Protein AF-A0A0F9EE54-F1 (afdb_monomer_lite)

Foldseek 3Di:
DVVVVCVVPVCPQLVVQLVVQLVLCVPPNVVQNDPVLSNLRSVLVVPPPPDLVNLLSDVVPDCNCVSVVHDHDPADNLLSVLCVVCVVLVCVLCLCPDPPHPNHDPDPVVNVVVSLVSCVVPVVNQLSVQLSVCRRLVHDPVCSNLRSVLVVQVSPPDPQLDDAGCSLVSCVVVVVNVVRCCVRVVDPDDRRDPQQHFDPVLSCCVRPPLQPCADPVRHHPPVVNLVVCLVVVVNLVRCVSNVVDPRNPDNDPPPVPPCPVVVVVVVD

Secondary structure (DSSP, 8-state):
-HHHHHHHSTTHHHHHHHHHHHHHHHHT-GGG-SHHHHHHHHHHHTSPTT-HHHHHHHHHSTTHHHHHT-PPP-S-HHHHHHHHHTHHHHHHHHHTT-TTSTT---SHHHHHHHHHHHHHH-HHHHHHHHHHHHHHTT--HHHHHHHHHHHHHHHTPPTT--S--HHHHHHHH-HHHHHHHHHHS---PPPP-GGGPPPHHHHHHIIIIITT-B-TTSSB-HHHHHHHHHH-HHHHHHHHHTTSSPPP----S-STTSSHHHHHHTT-

Organism: NCBI:txid412755

Sequence (268 aa):
LQATLYAANPGLEKDLLRRDGWKRFTEDLSRFATKDWVEKYATYYIKPAAGMEQELYLLENPGLSDAIGVGESTKHIESLRISVRYESQDNLYDSYGDTTSPSYISDSARRSETRSRLLLSNPTYAAATYRRDAYDNDFPDHLITPFAGFRMVELNRPEGWKKYWADDRYLLANPELFSTAKRLLFWDRKAPDPAKIPNEPFERTWNEVYDNLRLPDGRADRDARYDYRGDNIWFDQEGSRIGEWKPHVRRTPTGKARFRGLISELAR

Structure (mmCIF, N/CA/C/O backbone):
data_AF-A0A0F9EE54-F1
#
_entry.id   AF-A0A0F9EE54-F1
#
loop_
_atom_site.group_PDB
_atom_site.id
_atom_site.type_symbol
_atom_site.label_atom_id
_atom_site.label_alt_id
_atom_site.label_comp_id
_atom_site.label_asym_id
_atom_site.label_entity_id
_atom_site.label_seq_id
_atom_site.pdbx_PDB_ins_code
_atom_site.Cartn_x
_atom_site.Cartn_y
_atom_site.Cartn_z
_atom_site.occupancy
_atom_site.B_iso_or_equiv
_atom_site.auth_seq_id
_atom_site.auth_comp_id
_atom_site.auth_asym_id
_atom_site.auth_atom_id
_atom_site.pdbx_PDB_model_num
ATOM 1 N N . LEU A 1 1 ? -26.484 25.666 24.242 1.00 65.81 1 LEU A N 1
ATOM 2 C CA . LEU A 1 1 ? -26.724 25.345 25.669 1.00 65.81 1 LEU A CA 1
ATOM 3 C C . LEU A 1 1 ? -25.946 24.108 26.111 1.00 65.81 1 LEU A C 1
ATOM 5 O O . LEU A 1 1 ? -25.061 24.270 26.936 1.00 65.81 1 LEU A O 1
ATOM 9 N N . GLN A 1 2 ? -26.172 22.920 25.534 1.00 69.25 2 GLN A N 1
ATOM 10 C CA . GLN A 1 2 ? -25.423 21.703 25.902 1.00 69.25 2 GLN A CA 1
ATOM 11 C C . GLN A 1 2 ? -23.908 21.805 25.619 1.00 69.25 2 GLN A C 1
ATOM 13 O O . GLN A 1 2 ? -23.108 21.600 26.524 1.00 69.25 2 GLN A O 1
ATOM 18 N N . ALA A 1 3 ? -23.508 22.260 24.425 1.00 71.12 3 ALA A N 1
ATOM 19 C CA . ALA A 1 3 ? -22.094 22.509 24.105 1.00 71.12 3 ALA A CA 1
ATOM 20 C C . ALA A 1 3 ? -21.438 23.556 25.032 1.00 71.12 3 ALA A C 1
ATOM 22 O O . ALA A 1 3 ? -20.288 23.417 25.432 1.00 71.12 3 ALA A O 1
ATOM 23 N N . THR A 1 4 ? -22.192 24.587 25.425 1.00 70.75 4 THR A N 1
ATOM 24 C CA . THR A 1 4 ? -21.741 25.652 26.337 1.00 70.75 4 THR A CA 1
ATOM 25 C C . THR A 1 4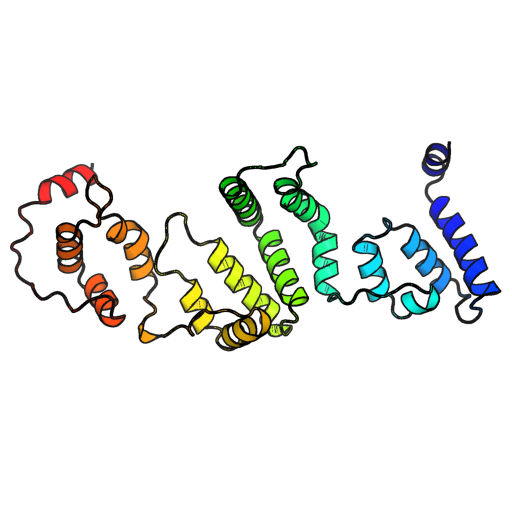 ? -21.517 25.130 27.763 1.00 70.75 4 THR A C 1
ATOM 27 O O . THR A 1 4 ? -20.579 25.552 28.430 1.00 70.75 4 THR A O 1
ATOM 30 N N . LEU A 1 5 ? -22.349 24.187 28.219 1.00 70.00 5 LEU A N 1
ATOM 31 C CA . LEU A 1 5 ? -22.217 23.524 29.521 1.00 70.00 5 LEU A CA 1
ATOM 32 C C . LEU A 1 5 ? -21.011 22.578 29.579 1.00 70.00 5 LEU A C 1
ATOM 34 O O . LEU A 1 5 ? -20.318 22.556 30.596 1.00 70.00 5 LEU A O 1
ATOM 38 N N . TYR A 1 6 ? -20.737 21.838 28.499 1.00 74.94 6 TYR A N 1
ATOM 39 C CA . TYR A 1 6 ? -19.543 20.992 28.403 1.00 74.94 6 TYR A CA 1
ATOM 40 C C . TYR A 1 6 ? -18.255 21.814 28.312 1.00 74.94 6 TYR A C 1
ATOM 42 O O . TYR A 1 6 ? -17.284 21.489 28.989 1.00 74.94 6 TYR A O 1
ATOM 50 N N . ALA A 1 7 ? -18.263 22.930 27.574 1.00 71.12 7 ALA A N 1
ATOM 51 C CA . ALA A 1 7 ? -17.122 23.845 27.520 1.00 71.12 7 ALA A CA 1
ATOM 52 C C . ALA A 1 7 ? -16.766 24.440 28.898 1.00 71.12 7 ALA A C 1
ATOM 54 O O . ALA A 1 7 ? -15.596 24.684 29.179 1.00 71.12 7 ALA A O 1
ATOM 55 N N . ALA A 1 8 ? -17.760 24.647 29.770 1.00 77.25 8 ALA A N 1
ATOM 56 C CA . ALA A 1 8 ? -17.559 25.163 31.124 1.00 77.25 8 ALA A CA 1
ATOM 57 C C . ALA A 1 8 ? -17.108 24.097 32.144 1.00 77.25 8 ALA A C 1
ATOM 59 O O . ALA A 1 8 ? -16.626 24.463 33.212 1.00 77.25 8 ALA A O 1
ATOM 60 N N . ASN A 1 9 ? -17.258 22.800 31.841 1.00 84.00 9 ASN A N 1
ATOM 61 C CA . ASN A 1 9 ? -16.926 21.699 32.752 1.00 84.00 9 ASN A CA 1
ATOM 62 C C . ASN A 1 9 ? -16.217 20.554 32.006 1.00 84.00 9 ASN A 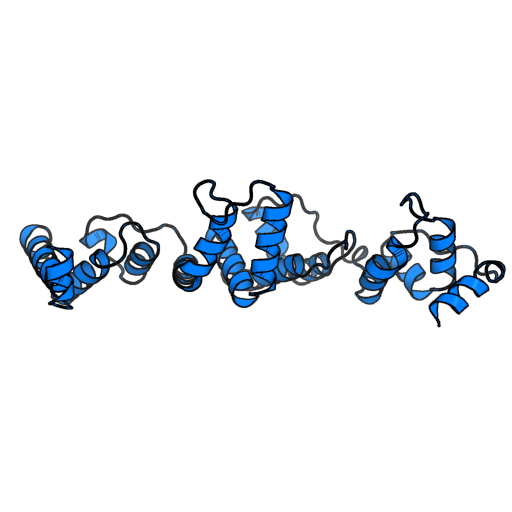C 1
ATOM 64 O O . ASN A 1 9 ? -16.864 19.562 31.643 1.00 84.00 9 ASN A O 1
ATOM 68 N N . PRO A 1 10 ? -14.892 20.660 31.797 1.00 75.75 10 PRO A N 1
ATOM 69 C CA . PRO A 1 10 ? -14.098 19.612 31.165 1.00 75.75 10 PRO A CA 1
ATOM 70 C C . PRO A 1 10 ? -14.163 18.329 32.009 1.00 75.75 10 PRO A C 1
ATOM 72 O O . PRO A 1 10 ? -13.538 18.235 33.061 1.00 75.75 10 PRO A O 1
ATOM 75 N N . GLY A 1 11 ? -14.968 17.355 31.580 1.00 86.56 11 GLY A N 1
ATOM 76 C CA . GLY A 1 11 ? -15.186 16.090 32.295 1.00 86.56 11 GLY A CA 1
ATOM 77 C C . GLY A 1 11 ? -16.649 15.753 32.576 1.00 86.56 11 GLY A C 1
ATOM 78 O O . GLY A 1 11 ? -16.953 14.575 32.751 1.00 86.56 11 GLY A O 1
ATOM 79 N N . LEU A 1 12 ? -17.563 16.732 32.520 1.00 90.12 12 LEU A N 1
ATOM 80 C CA . LEU A 1 12 ? -18.989 16.500 32.787 1.00 90.12 12 LEU A CA 1
ATOM 81 C C . LEU A 1 12 ? -19.582 15.426 31.867 1.00 90.12 12 LEU A C 1
ATOM 83 O O . LEU A 1 12 ? -20.338 14.574 32.318 1.00 90.12 12 LEU A O 1
ATOM 87 N N . GLU A 1 13 ? -19.220 15.436 30.585 1.00 91.62 13 GLU A N 1
ATOM 88 C CA . GLU A 1 13 ? -19.636 14.403 29.633 1.00 91.62 13 GLU A CA 1
ATOM 89 C C . GLU A 1 13 ? -19.184 13.005 30.075 1.00 91.62 13 GLU A C 1
ATOM 91 O O . GLU A 1 13 ? -20.000 12.088 30.169 1.00 91.62 13 GLU A O 1
ATOM 96 N N . LYS A 1 14 ? -17.905 12.853 30.441 1.00 93.19 14 LYS A N 1
ATOM 97 C CA . LYS A 1 14 ? -17.368 11.575 30.918 1.00 93.19 14 LYS A CA 1
ATOM 98 C C . LYS A 1 14 ? -18.032 11.129 32.221 1.00 93.19 14 LYS A C 1
ATOM 100 O O . LYS A 1 14 ? -18.301 9.944 32.385 1.00 93.19 14 LYS A O 1
ATOM 105 N N . ASP A 1 15 ? -18.329 12.051 33.132 1.00 94.81 15 ASP A N 1
ATOM 106 C CA . ASP A 1 15 ? -19.018 11.748 34.391 1.00 94.81 15 ASP A CA 1
ATOM 107 C C . ASP A 1 15 ? -20.468 11.303 34.180 1.00 94.81 15 ASP A C 1
ATOM 109 O O . ASP A 1 15 ? -20.920 10.356 34.827 1.00 94.81 15 ASP A O 1
ATOM 113 N N . LEU A 1 16 ? -21.183 11.921 33.236 1.00 94.88 16 LEU A N 1
ATOM 114 C CA . LEU A 1 16 ? -22.512 11.461 32.828 1.00 94.88 16 LEU A CA 1
ATOM 115 C C . LEU A 1 16 ? -22.440 10.042 32.251 1.00 94.88 16 LEU A C 1
ATOM 117 O O . LEU A 1 16 ? -23.221 9.184 32.656 1.00 94.88 16 LEU A O 1
ATOM 121 N N . LEU A 1 17 ? -21.446 9.759 31.404 1.00 95.12 17 LEU A N 1
ATOM 122 C CA . LEU A 1 17 ? -21.222 8.416 30.868 1.00 95.12 17 LEU A CA 1
ATOM 123 C C . LEU A 1 17 ? -20.845 7.398 31.955 1.00 95.12 17 LEU A C 1
ATOM 125 O O . LEU A 1 17 ? -21.285 6.253 31.890 1.00 95.12 17 LEU A O 1
ATOM 129 N N . ARG A 1 18 ? -20.077 7.788 32.982 1.00 95.81 18 ARG A N 1
ATOM 130 C CA . ARG A 1 18 ? -19.792 6.925 34.143 1.00 95.81 18 ARG A CA 1
ATOM 131 C C . ARG A 1 18 ? -21.058 6.600 34.922 1.00 95.81 18 ARG A C 1
ATOM 133 O O . ARG A 1 18 ? -21.254 5.451 35.305 1.00 95.81 18 ARG A O 1
ATOM 140 N N . ARG A 1 19 ? -21.916 7.594 35.168 1.00 95.38 19 ARG A N 1
ATOM 141 C CA . ARG A 1 19 ? -23.212 7.387 35.831 1.00 95.38 19 ARG A CA 1
ATOM 142 C C . ARG A 1 19 ? -24.075 6.409 35.034 1.00 95.38 19 ARG A C 1
ATOM 144 O O . ARG A 1 19 ? -24.635 5.481 35.613 1.00 95.38 19 ARG A O 1
ATOM 151 N N . ASP A 1 20 ? -24.153 6.598 33.722 1.00 93.88 20 ASP A N 1
ATOM 152 C CA . ASP A 1 20 ? -24.949 5.742 32.843 1.00 93.88 20 ASP A CA 1
ATOM 153 C C . ASP A 1 20 ? -24.355 4.321 32.760 1.00 93.88 20 ASP A C 1
ATOM 155 O O . ASP A 1 20 ? -25.095 3.337 32.810 1.00 93.88 20 ASP A O 1
ATOM 159 N N . GLY A 1 21 ? -23.023 4.199 32.744 1.00 92.31 21 GLY A N 1
ATOM 160 C CA . GLY A 1 21 ? -22.310 2.924 32.822 1.00 92.31 21 GLY A CA 1
ATOM 161 C C . GLY A 1 21 ? -22.558 2.182 34.138 1.00 92.31 21 GLY A C 1
ATOM 162 O O . GLY A 1 21 ? -22.845 0.987 34.114 1.00 92.31 21 GLY A O 1
ATOM 163 N N . TRP A 1 22 ? -22.523 2.881 35.281 1.00 94.31 22 TRP A N 1
ATOM 164 C CA . TRP A 1 22 ? -22.893 2.304 36.579 1.00 94.31 22 TRP A CA 1
ATOM 165 C C . TRP A 1 22 ? -24.307 1.752 36.544 1.00 94.31 22 TRP A C 1
ATOM 167 O O . TRP A 1 22 ? -24.492 0.586 36.870 1.00 94.31 22 TRP A O 1
ATOM 177 N N . LYS A 1 23 ? -25.272 2.561 36.091 1.00 92.62 23 LYS A N 1
ATOM 178 C CA . LYS A 1 23 ? -26.673 2.153 35.983 1.00 92.62 23 LYS A CA 1
ATOM 179 C C . LYS A 1 23 ? -26.816 0.868 35.161 1.00 92.62 23 LYS A C 1
ATOM 181 O O . LYS A 1 23 ? -27.364 -0.112 35.661 1.00 92.62 23 LYS A O 1
ATOM 186 N N . ARG A 1 24 ? -26.246 0.845 33.949 1.00 89.38 24 ARG A N 1
ATOM 187 C CA . ARG A 1 24 ? -26.275 -0.316 33.045 1.00 89.38 24 ARG A CA 1
ATOM 188 C C . ARG A 1 24 ? -25.683 -1.563 33.697 1.00 89.38 24 ARG A C 1
ATOM 190 O O . ARG A 1 24 ? -26.302 -2.622 33.680 1.00 89.38 24 ARG A O 1
ATOM 197 N N . PHE A 1 25 ? -24.490 -1.459 34.281 1.00 91.25 25 PHE A N 1
ATOM 198 C CA . PHE A 1 25 ? -23.8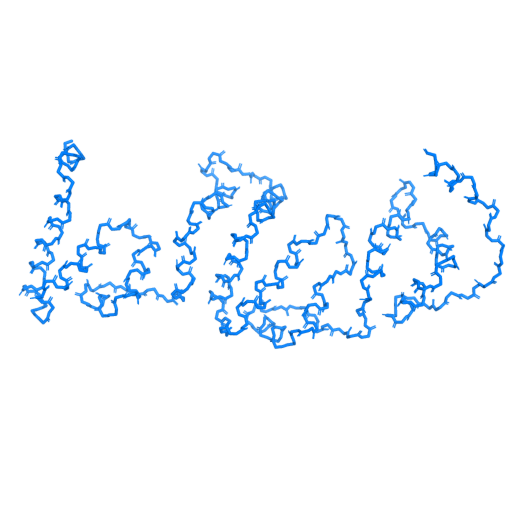37 -2.630 34.857 1.00 91.25 25 PHE A CA 1
ATOM 199 C C . PHE A 1 25 ? -24.466 -3.084 36.172 1.00 91.25 25 PHE A C 1
ATOM 201 O O . PHE A 1 25 ? -24.416 -4.271 36.456 1.00 91.25 25 PHE A O 1
ATOM 208 N N . THR A 1 26 ? -25.086 -2.214 36.970 1.00 88.06 26 THR A N 1
ATOM 209 C CA . THR A 1 26 ? -25.779 -2.651 38.193 1.00 88.06 26 THR A CA 1
ATOM 210 C C . THR A 1 26 ? -27.154 -3.249 37.926 1.00 88.06 26 THR A C 1
ATOM 212 O O . THR A 1 26 ? -27.536 -4.183 38.626 1.00 88.06 26 THR A O 1
ATOM 215 N N . GLU A 1 27 ? -27.891 -2.723 36.945 1.00 86.62 27 GLU A N 1
ATOM 216 C CA . GLU A 1 27 ? -29.269 -3.146 36.659 1.00 86.62 27 GLU A CA 1
ATOM 217 C C . GLU A 1 27 ? -29.306 -4.378 35.743 1.00 86.62 27 GLU A C 1
ATOM 219 O O . GLU A 1 27 ? -30.002 -5.344 36.054 1.00 86.62 27 GLU A O 1
ATOM 224 N N . ASP A 1 28 ? -28.505 -4.392 34.673 1.00 76.81 28 ASP A N 1
ATOM 225 C CA . ASP A 1 28 ? -28.622 -5.406 33.615 1.00 76.81 28 ASP A CA 1
ATOM 226 C C . ASP A 1 28 ? -27.513 -6.470 33.666 1.00 76.81 28 ASP A C 1
ATOM 228 O O . ASP A 1 28 ? -27.689 -7.588 33.180 1.00 76.81 28 ASP A O 1
ATOM 232 N N . LEU A 1 29 ? -26.340 -6.136 34.220 1.00 80.06 29 LEU A N 1
ATOM 233 C CA . LEU A 1 29 ? -25.115 -6.930 34.055 1.00 80.06 29 LEU A CA 1
ATOM 234 C C . LEU A 1 29 ? -24.209 -6.906 35.295 1.00 80.06 29 LEU A C 1
ATOM 236 O O . LEU A 1 29 ? -23.015 -6.617 35.197 1.00 80.06 29 LEU A O 1
ATOM 240 N N . SER A 1 30 ? -24.765 -7.243 36.462 1.00 79.38 30 SER A N 1
ATOM 241 C CA . SER A 1 30 ? -24.131 -7.060 37.785 1.00 79.38 30 SER A CA 1
ATOM 242 C C . SER A 1 30 ? -22.693 -7.585 37.915 1.00 79.38 30 SER A C 1
ATOM 244 O O . SER A 1 30 ? -21.893 -7.007 38.649 1.00 79.38 30 SER A O 1
ATOM 246 N N . ARG A 1 31 ? -22.310 -8.619 37.151 1.00 83.69 31 ARG A N 1
ATOM 247 C CA . ARG A 1 31 ? -20.926 -9.134 37.082 1.00 83.69 31 ARG A CA 1
ATOM 248 C C . ARG A 1 31 ? -19.891 -8.119 36.567 1.00 83.69 31 ARG A C 1
ATOM 250 O O . ARG A 1 31 ? -18.704 -8.281 36.829 1.00 83.69 31 ARG A O 1
ATOM 257 N N . PHE A 1 32 ? -20.328 -7.092 35.842 1.00 84.62 32 PHE A N 1
ATOM 258 C CA . PHE A 1 32 ? -19.495 -6.024 35.287 1.00 84.62 32 PHE A CA 1
ATOM 259 C C . PHE A 1 32 ? -19.616 -4.710 36.076 1.00 84.62 32 PHE A C 1
ATOM 261 O O . PHE A 1 32 ? -19.058 -3.702 35.661 1.00 84.62 32 PHE A O 1
ATOM 268 N N . ALA A 1 33 ? -20.303 -4.683 37.225 1.00 86.88 33 ALA A N 1
ATOM 269 C CA . ALA A 1 33 ? -20.478 -3.480 38.046 1.00 86.88 33 ALA A CA 1
ATOM 270 C C . ALA A 1 33 ? -19.210 -3.124 38.851 1.00 86.88 33 ALA A C 1
ATOM 272 O O . ALA A 1 33 ? -19.222 -3.050 40.080 1.00 86.88 33 ALA A O 1
ATOM 273 N N . THR A 1 34 ? -18.087 -2.922 38.163 1.00 92.88 34 THR A N 1
ATOM 274 C CA . THR A 1 34 ? -16.822 -2.487 38.758 1.00 92.88 34 THR A CA 1
ATOM 275 C C . THR A 1 34 ? -16.420 -1.121 38.218 1.00 92.88 34 THR A C 1
ATOM 277 O O . THR A 1 34 ? -16.782 -0.729 37.108 1.00 92.88 34 THR A O 1
ATOM 280 N N . LYS A 1 35 ? -15.608 -0.395 38.995 1.00 93.19 35 LYS A N 1
ATOM 281 C CA . LYS A 1 35 ? -15.056 0.900 38.575 1.00 93.19 35 LYS A CA 1
ATOM 282 C C . LYS A 1 35 ? -14.308 0.809 37.236 1.00 93.19 35 LYS A C 1
ATOM 284 O O . LYS A 1 35 ? -14.382 1.742 36.446 1.00 93.19 35 LYS A O 1
ATOM 289 N N . ASP A 1 36 ? -13.612 -0.301 36.991 1.00 95.56 36 ASP A N 1
ATOM 290 C CA . ASP A 1 36 ? -12.858 -0.535 35.754 1.00 95.56 36 ASP A CA 1
ATOM 291 C C . ASP A 1 36 ? -13.779 -0.627 34.528 1.00 95.56 36 ASP A C 1
ATOM 293 O O . ASP A 1 36 ? -13.594 0.098 33.553 1.00 95.56 36 ASP A O 1
ATOM 297 N N . TRP A 1 37 ? -14.830 -1.446 34.604 1.00 95.00 37 TRP A N 1
ATOM 298 C CA . TRP A 1 37 ? -15.801 -1.593 33.517 1.00 95.00 37 TRP A CA 1
ATOM 299 C C . TRP A 1 37 ? -16.543 -0.296 33.216 1.00 95.00 37 TRP A C 1
ATOM 301 O O . TRP A 1 37 ? -16.726 0.053 32.051 1.00 95.00 37 TRP A O 1
ATOM 311 N N . VAL A 1 38 ? -16.915 0.457 34.252 1.00 95.44 38 VAL A N 1
ATOM 312 C CA . VAL A 1 38 ? -17.542 1.774 34.091 1.00 95.44 38 VAL A CA 1
ATOM 313 C C . VAL A 1 38 ? -16.600 2.765 33.404 1.00 95.44 38 VAL A C 1
ATOM 315 O O . VAL A 1 38 ? -17.036 3.520 32.535 1.00 95.44 38 VAL A O 1
ATOM 318 N N . GLU A 1 39 ? -15.309 2.759 33.743 1.00 96.62 39 GLU A N 1
ATOM 319 C CA . GLU A 1 39 ? -14.328 3.631 33.090 1.00 96.62 39 GLU A CA 1
ATOM 320 C C . GLU A 1 39 ? -14.102 3.238 31.624 1.00 96.62 39 GLU A C 1
ATOM 322 O O . GLU A 1 39 ? -13.997 4.122 30.768 1.00 96.62 39 GLU A O 1
ATOM 327 N N . LYS A 1 40 ? -14.094 1.934 31.318 1.00 96.44 40 LYS A N 1
ATOM 328 C CA . LYS A 1 40 ? -14.048 1.418 29.943 1.00 96.44 40 LYS A CA 1
ATOM 329 C C . LYS A 1 40 ? -15.275 1.834 29.138 1.00 96.44 40 LYS A C 1
ATOM 331 O O . LYS A 1 40 ? -15.128 2.387 28.053 1.00 96.44 40 LYS A O 1
ATOM 336 N N . TYR A 1 41 ? -16.473 1.661 29.696 1.00 96.00 41 TYR A N 1
ATOM 337 C CA . TYR A 1 41 ? -17.730 2.115 29.093 1.00 96.00 41 TYR A CA 1
ATOM 338 C C . TYR A 1 41 ? -17.684 3.614 28.776 1.00 96.00 41 TYR A C 1
ATOM 340 O O . TYR A 1 41 ? -17.918 4.023 27.639 1.00 96.00 41 TYR A O 1
ATOM 348 N N . ALA A 1 42 ? -17.323 4.440 29.761 1.00 96.25 42 ALA A N 1
ATOM 349 C CA . ALA A 1 42 ? -17.278 5.886 29.578 1.00 96.25 42 ALA A CA 1
ATOM 350 C C . ALA A 1 42 ? -16.219 6.312 28.550 1.00 96.25 42 ALA A C 1
ATOM 352 O O . ALA A 1 42 ? -16.444 7.238 27.776 1.00 96.25 42 ALA A O 1
ATOM 353 N N . THR A 1 43 ? -15.073 5.628 28.512 1.00 95.88 43 THR A N 1
ATOM 354 C CA . THR A 1 43 ? -14.005 5.901 27.539 1.00 95.88 43 THR A CA 1
ATOM 355 C C . THR A 1 43 ? -14.358 5.421 26.128 1.00 95.88 43 THR A C 1
ATOM 357 O O . THR A 1 43 ? -13.930 6.036 25.159 1.00 95.88 43 THR A O 1
ATOM 360 N N . TYR A 1 44 ? -15.164 4.372 25.981 1.00 95.50 44 TYR A N 1
ATOM 361 C CA . TYR A 1 44 ? -15.671 3.942 24.679 1.00 95.50 44 TYR A CA 1
ATOM 362 C C . TYR A 1 44 ? -16.666 4.958 24.093 1.00 95.50 44 TYR A C 1
ATOM 364 O O . TYR A 1 44 ? -16.528 5.377 22.945 1.00 95.50 44 TYR A O 1
ATOM 372 N N . TYR A 1 45 ? -17.645 5.403 24.887 1.00 94.94 45 TYR A N 1
ATOM 373 C CA . TYR A 1 45 ? -18.710 6.291 24.403 1.00 94.94 45 TYR A CA 1
ATOM 374 C C . TYR A 1 45 ? -18.297 7.758 24.235 1.00 94.94 45 TYR A C 1
ATOM 376 O O . TYR A 1 45 ? -18.999 8.491 23.548 1.00 94.94 45 TYR A O 1
ATOM 384 N N . ILE A 1 46 ? -17.171 8.188 24.816 1.00 94.12 46 ILE A N 1
ATOM 385 C CA . ILE A 1 46 ? -16.628 9.537 24.573 1.00 94.12 46 ILE A CA 1
ATOM 386 C C . ILE A 1 46 ? -15.896 9.649 23.226 1.00 94.12 46 ILE A C 1
ATOM 388 O O . ILE A 1 46 ? -15.628 10.750 22.753 1.00 94.12 46 ILE A O 1
ATOM 392 N N . LYS A 1 47 ? -15.530 8.517 22.613 1.00 91.88 47 LYS A N 1
ATOM 393 C CA . LYS A 1 47 ? -14.892 8.489 21.292 1.00 91.88 47 LYS A CA 1
ATOM 394 C C . LYS A 1 47 ? -15.914 8.815 20.197 1.00 91.88 47 LYS A C 1
ATOM 396 O O . LYS A 1 47 ? -17.101 8.546 20.395 1.00 91.88 47 LYS A O 1
ATOM 401 N N . PRO A 1 48 ? -15.480 9.345 19.036 1.00 87.94 48 PRO A N 1
ATOM 402 C CA . PRO A 1 48 ? -16.375 9.609 17.914 1.00 87.94 48 PRO A CA 1
ATOM 403 C C . PRO A 1 48 ? -17.223 8.381 17.560 1.00 87.94 48 PRO A C 1
ATOM 405 O O . PRO A 1 48 ? -16.696 7.280 17.386 1.00 87.94 48 PRO A O 1
ATOM 408 N N . ALA A 1 49 ? -18.541 8.576 17.478 1.00 76.62 49 ALA A N 1
ATOM 409 C CA . ALA A 1 49 ? -19.485 7.501 17.196 1.00 76.62 49 ALA A CA 1
ATOM 410 C C . ALA A 1 49 ? -19.223 6.889 15.811 1.00 76.62 49 ALA A C 1
ATOM 412 O O . ALA A 1 49 ? -19.081 7.624 14.835 1.00 76.62 49 ALA A O 1
ATOM 413 N N . ALA A 1 50 ? -19.200 5.552 15.737 1.00 72.75 50 ALA A N 1
ATOM 414 C CA . ALA A 1 50 ? -18.946 4.787 14.508 1.00 72.75 50 ALA A CA 1
ATOM 415 C C . ALA A 1 50 ? -17.567 5.056 13.865 1.00 72.75 50 ALA A C 1
ATOM 417 O O . ALA A 1 50 ? -17.408 4.948 12.650 1.00 72.75 50 ALA A O 1
ATOM 418 N N . GLY A 1 51 ? -16.572 5.411 14.684 1.00 87.19 51 GLY A N 1
ATOM 419 C CA . GLY A 1 51 ? -15.197 5.648 14.251 1.00 87.19 51 GLY A CA 1
ATOM 420 C C . GLY A 1 51 ? -14.252 4.475 14.524 1.00 87.19 51 GLY A C 1
ATOM 421 O O . GLY A 1 51 ? -14.445 3.685 15.449 1.00 87.19 51 GLY A O 1
ATOM 422 N N . MET A 1 52 ? -13.150 4.429 13.772 1.00 93.88 52 MET A N 1
ATOM 423 C CA . MET A 1 52 ? -12.092 3.416 13.915 1.00 93.88 52 MET A CA 1
ATOM 424 C C . MET A 1 52 ? -11.459 3.406 15.317 1.00 93.88 52 MET A C 1
ATOM 426 O O . MET A 1 52 ? -10.950 2.380 15.760 1.00 93.88 52 MET A O 1
ATOM 430 N N . GLU A 1 53 ? -11.534 4.519 16.054 1.00 94.69 53 GLU A N 1
ATOM 431 C CA . GLU A 1 53 ? -11.109 4.574 17.453 1.00 94.69 53 GLU A CA 1
ATOM 432 C C . GLU A 1 53 ? -11.966 3.725 18.395 1.00 94.69 53 GLU A C 1
ATOM 434 O O . GLU A 1 53 ? -11.432 3.173 19.357 1.00 94.69 53 GLU A O 1
ATOM 439 N N . GLN A 1 54 ? -13.282 3.658 18.168 1.00 95.44 54 GLN A N 1
ATOM 440 C CA . GLN A 1 54 ? -14.180 2.825 18.968 1.00 95.44 54 GLN A CA 1
ATOM 441 C C . GLN A 1 54 ? -13.907 1.350 18.691 1.00 95.44 54 GLN A C 1
ATOM 443 O O . GLN A 1 54 ? -13.750 0.578 19.633 1.00 95.44 54 GLN A O 1
ATOM 448 N N . GLU A 1 55 ? -13.770 0.983 17.414 1.00 95.81 55 GLU A N 1
ATOM 449 C CA . GLU A 1 55 ? -13.405 -0.376 17.002 1.00 95.81 55 GLU A CA 1
ATOM 450 C C . GLU A 1 55 ? -12.066 -0.815 17.608 1.00 95.81 55 GLU A C 1
ATOM 452 O O . GLU A 1 55 ? -11.981 -1.888 18.206 1.00 95.81 55 GLU A O 1
ATOM 457 N N . LEU A 1 56 ? -11.037 0.037 17.525 1.00 96.81 56 LEU A N 1
ATOM 458 C CA . LEU A 1 56 ? -9.737 -0.233 18.137 1.00 96.81 56 LEU A CA 1
ATOM 459 C C . LEU A 1 56 ? -9.853 -0.390 19.656 1.00 96.81 56 LEU A C 1
ATOM 461 O O . LEU A 1 56 ? -9.263 -1.302 20.231 1.00 96.81 56 LEU A O 1
ATOM 465 N N . TYR A 1 57 ? -10.627 0.479 20.309 1.00 97.06 57 TYR A N 1
ATOM 466 C CA . TYR A 1 57 ? -10.787 0.435 21.758 1.00 97.06 57 TYR A CA 1
ATOM 467 C C . TYR A 1 57 ? -11.447 -0.862 22.235 1.00 97.06 57 TYR A C 1
ATOM 469 O O . TYR A 1 57 ? -11.066 -1.370 23.289 1.00 97.06 57 TYR A O 1
ATOM 477 N N . LEU A 1 58 ? -12.401 -1.409 21.475 1.00 96.38 58 LEU A N 1
ATOM 478 C CA . LEU A 1 58 ? -13.011 -2.705 21.782 1.00 96.38 58 LEU A CA 1
ATOM 479 C C . LEU A 1 58 ? -11.972 -3.833 21.719 1.00 96.38 58 LEU A C 1
ATOM 481 O O . LEU A 1 58 ? -11.827 -4.554 22.704 1.00 96.38 58 LEU A O 1
ATOM 485 N N . LEU A 1 59 ? -11.177 -3.900 20.645 1.00 96.31 59 LEU A N 1
ATOM 486 C CA . LEU A 1 59 ? -10.128 -4.918 20.484 1.00 96.31 59 LEU A CA 1
ATOM 487 C C . LEU A 1 59 ? -9.021 -4.815 21.547 1.00 96.31 59 LEU A C 1
ATOM 489 O O . LEU A 1 59 ? -8.445 -5.820 21.961 1.00 96.31 59 LEU A O 1
ATOM 493 N N . GLU A 1 60 ? -8.711 -3.603 22.012 1.00 96.81 60 GLU A N 1
ATOM 494 C CA . GLU A 1 60 ? -7.733 -3.373 23.085 1.00 96.81 60 GLU A CA 1
ATOM 495 C C . GLU A 1 60 ? -8.288 -3.669 24.488 1.00 96.81 60 GLU A C 1
ATOM 497 O O . GLU A 1 60 ? -7.518 -3.758 25.447 1.00 96.81 60 GLU A O 1
ATOM 502 N N . ASN A 1 61 ? -9.605 -3.851 24.627 1.00 96.44 61 ASN A N 1
ATOM 503 C CA . ASN A 1 61 ? -10.275 -4.130 25.897 1.00 96.44 61 ASN A CA 1
ATOM 504 C C . ASN A 1 61 ? -11.160 -5.386 25.791 1.00 96.44 61 ASN A C 1
ATOM 506 O O . ASN A 1 61 ? -12.391 -5.268 25.774 1.00 96.44 61 ASN A O 1
ATOM 510 N N . PRO A 1 62 ? -10.556 -6.593 25.792 1.00 94.94 62 PRO A N 1
ATOM 511 C CA . PRO A 1 62 ? -11.283 -7.845 25.613 1.00 94.94 62 PRO A CA 1
ATOM 512 C C . PRO A 1 62 ? -12.477 -8.000 26.562 1.00 94.94 62 PRO A C 1
ATOM 514 O O . PRO A 1 62 ? -12.388 -7.719 27.762 1.00 94.94 62 PRO A O 1
ATOM 517 N N . GLY A 1 63 ? -13.599 -8.466 26.012 1.00 93.56 63 GLY A N 1
ATOM 518 C CA . GLY A 1 63 ? -14.863 -8.664 26.726 1.00 93.56 63 GLY A CA 1
ATOM 519 C C . GLY A 1 63 ? -15.723 -7.405 26.875 1.00 93.56 63 GLY A C 1
ATOM 520 O O . GLY A 1 63 ? -16.853 -7.507 27.348 1.00 93.56 63 GLY A O 1
ATOM 521 N N . LEU A 1 64 ? -15.232 -6.222 26.478 1.00 94.94 64 LEU A N 1
ATOM 522 C CA . LEU A 1 64 ? -16.034 -4.997 26.516 1.00 94.94 64 LEU A CA 1
ATOM 523 C C . LEU A 1 64 ? -17.182 -5.023 25.517 1.00 94.94 64 LEU A C 1
ATOM 525 O O . LEU A 1 64 ? -18.284 -4.626 25.887 1.00 94.94 64 LEU A O 1
ATOM 529 N N . SER A 1 65 ? -16.939 -5.522 24.306 1.00 94.88 65 SER A N 1
ATOM 530 C CA . SER A 1 65 ? -17.960 -5.733 23.273 1.00 94.88 65 SER A CA 1
ATOM 531 C C . SER A 1 65 ? -19.150 -6.524 23.825 1.00 94.88 65 SER A C 1
ATOM 533 O O . SER A 1 65 ? -20.277 -6.023 23.826 1.00 94.88 65 SER A O 1
ATOM 535 N N . ASP A 1 66 ? -18.880 -7.684 24.429 1.00 92.56 66 ASP A N 1
ATOM 536 C CA . ASP A 1 66 ? -19.876 -8.530 25.097 1.00 92.56 66 ASP A CA 1
ATOM 537 C C . ASP A 1 66 ? -20.563 -7.816 26.267 1.00 92.56 66 ASP A C 1
ATOM 539 O O . ASP A 1 66 ? -21.781 -7.899 26.433 1.00 92.56 66 ASP A O 1
ATOM 543 N N . ALA A 1 67 ? -19.791 -7.102 27.093 1.00 92.06 67 ALA A N 1
ATOM 544 C CA . ALA A 1 67 ? -20.313 -6.401 28.262 1.00 92.06 67 ALA A CA 1
ATOM 545 C C . ALA A 1 67 ? -21.257 -5.251 27.892 1.00 92.06 67 ALA A C 1
ATOM 547 O O . ALA A 1 67 ? -22.162 -4.932 28.658 1.00 92.06 67 ALA A O 1
ATOM 548 N N . ILE A 1 68 ? -21.076 -4.607 26.739 1.00 93.12 68 ILE A N 1
ATOM 549 C CA . ILE A 1 68 ? -21.941 -3.498 26.317 1.00 93.12 68 ILE A CA 1
ATOM 550 C C . ILE A 1 68 ? -22.894 -3.882 25.184 1.00 93.12 68 ILE A C 1
ATOM 552 O O . ILE A 1 68 ? -23.746 -3.067 24.837 1.00 93.12 68 ILE A O 1
ATOM 556 N N . GLY A 1 69 ? -22.836 -5.122 24.694 1.00 92.31 69 GLY A N 1
ATOM 557 C CA . GLY A 1 69 ? -23.731 -5.654 23.667 1.00 92.31 69 GLY A CA 1
ATOM 558 C C . GLY A 1 69 ? -23.513 -5.023 22.293 1.00 92.31 69 GLY A C 1
ATOM 559 O O . GLY A 1 69 ? -24.484 -4.777 21.580 1.00 92.31 69 GLY A O 1
ATOM 560 N N . VAL A 1 70 ? -22.261 -4.718 21.942 1.00 92.88 70 VAL A N 1
ATOM 561 C CA . VAL A 1 70 ? -21.881 -4.200 20.617 1.00 92.88 70 VAL A CA 1
ATOM 562 C C . VAL A 1 70 ? -21.024 -5.225 19.883 1.00 92.88 70 VAL A C 1
ATOM 564 O O . VAL A 1 70 ? -20.301 -5.996 20.509 1.00 92.88 70 VAL A O 1
ATOM 567 N N . GLY A 1 71 ? -21.107 -5.234 18.553 1.00 92.12 71 GLY A N 1
ATOM 568 C CA . GLY A 1 71 ? -20.242 -6.075 17.730 1.00 92.12 71 GLY A CA 1
ATOM 569 C C . GLY A 1 71 ? -18.782 -5.628 17.810 1.00 92.12 71 GLY A C 1
ATOM 570 O O . GLY A 1 71 ? -18.498 -4.435 17.913 1.00 92.12 71 GLY A O 1
ATOM 571 N N . GLU A 1 72 ? -17.866 -6.588 17.751 1.00 91.44 72 GLU A N 1
ATOM 572 C CA . GLU A 1 72 ? -16.435 -6.328 17.608 1.00 91.44 72 GLU A CA 1
ATOM 573 C C . GLU A 1 72 ? -16.048 -6.310 16.122 1.00 91.44 72 GLU A C 1
ATOM 575 O O . GLU A 1 72 ? -16.659 -6.997 15.298 1.00 91.44 72 GLU A O 1
ATOM 580 N N . SER A 1 73 ? -15.056 -5.492 15.769 1.00 93.12 73 SER A N 1
ATOM 581 C CA . SER A 1 73 ? -14.555 -5.411 14.396 1.00 93.12 73 SER A CA 1
ATOM 582 C C . SER A 1 73 ? -13.874 -6.720 14.000 1.00 93.12 73 SER A C 1
ATOM 584 O O . SER A 1 73 ? -13.136 -7.305 14.787 1.00 93.12 73 SER A O 1
ATOM 586 N N . THR A 1 74 ? -14.074 -7.162 12.759 1.00 94.56 74 THR A N 1
ATOM 587 C CA . THR A 1 74 ? -13.339 -8.306 12.195 1.00 94.56 74 THR A CA 1
ATOM 588 C C . THR A 1 74 ? -11.979 -7.903 11.630 1.00 94.56 74 THR A C 1
ATOM 590 O O . THR A 1 74 ? -11.242 -8.759 11.150 1.00 94.56 74 THR A O 1
ATOM 593 N N . LYS A 1 75 ? -11.654 -6.603 11.623 1.00 95.38 75 LYS A N 1
ATOM 594 C CA . LYS A 1 75 ? -10.371 -6.106 11.126 1.00 95.38 75 LYS A CA 1
ATOM 595 C C . LYS A 1 75 ? -9.238 -6.488 12.067 1.00 95.38 75 LYS A C 1
ATOM 597 O O . LYS A 1 75 ? -9.396 -6.531 13.286 1.00 95.38 75 LYS A O 1
ATOM 602 N N . HIS A 1 76 ? -8.053 -6.662 11.495 1.00 96.62 76 HIS A N 1
ATOM 603 C CA . HIS A 1 76 ? -6.844 -6.849 12.280 1.00 96.62 76 HIS A CA 1
ATOM 604 C C . HIS A 1 76 ? -6.550 -5.608 13.145 1.00 96.62 76 HIS A C 1
ATOM 606 O O . HIS A 1 76 ? -6.602 -4.472 12.665 1.00 96.62 76 HIS A O 1
ATOM 612 N N . ILE A 1 77 ? -6.170 -5.804 14.412 1.00 97.12 77 ILE A N 1
ATOM 613 C CA . ILE A 1 77 ? -5.933 -4.699 15.359 1.00 97.12 77 ILE A CA 1
ATOM 614 C C . ILE A 1 77 ? -4.874 -3.702 14.858 1.00 97.12 77 ILE A C 1
ATOM 616 O O . ILE A 1 77 ? -5.038 -2.490 14.988 1.00 97.12 77 ILE A O 1
ATOM 620 N N . GLU A 1 78 ? -3.810 -4.189 14.211 1.00 98.12 78 GLU A N 1
ATOM 621 C CA . GLU A 1 78 ? -2.766 -3.319 13.651 1.00 98.12 78 GLU A CA 1
ATOM 622 C C . GLU A 1 78 ? -3.255 -2.493 12.450 1.00 98.12 78 GLU A C 1
ATOM 624 O O . GLU A 1 78 ? -2.806 -1.360 12.268 1.00 98.12 78 GLU A O 1
ATOM 629 N N . SER A 1 79 ? -4.214 -3.000 11.665 1.00 97.81 79 SER A N 1
ATOM 630 C CA . SER A 1 79 ? -4.863 -2.229 10.592 1.00 97.81 79 SER A CA 1
ATOM 631 C C . SER A 1 79 ? -5.640 -1.038 11.169 1.00 97.81 79 SER A C 1
ATOM 633 O O . SER A 1 79 ? -5.503 0.101 10.701 1.00 97.81 79 SER A O 1
ATOM 635 N N . LEU A 1 80 ? -6.373 -1.261 12.263 1.00 97.38 80 LEU A N 1
ATOM 636 C CA . LEU A 1 80 ? -7.093 -0.200 12.969 1.00 97.38 80 LEU A CA 1
ATOM 637 C C . LEU A 1 80 ? -6.142 0.816 13.613 1.00 97.38 80 LEU A C 1
ATOM 639 O O . LEU A 1 80 ? -6.358 2.019 13.473 1.00 97.38 80 LEU A O 1
ATOM 643 N N . ARG A 1 81 ? -5.041 0.368 14.231 1.00 97.94 81 ARG A N 1
ATOM 644 C CA . ARG A 1 81 ? -3.997 1.265 14.766 1.00 97.94 81 ARG A CA 1
ATOM 645 C C . ARG A 1 81 ? -3.396 2.166 13.694 1.00 97.94 81 ARG A C 1
ATOM 647 O O . ARG A 1 81 ? -3.167 3.348 13.952 1.00 97.94 81 ARG A O 1
ATOM 654 N N . ILE A 1 82 ? -3.135 1.625 12.502 1.00 98.12 82 ILE A N 1
ATOM 655 C CA . ILE A 1 82 ? -2.653 2.410 11.360 1.00 98.12 82 ILE A CA 1
ATOM 656 C C . ILE A 1 82 ? -3.703 3.445 10.956 1.00 98.12 82 ILE A C 1
ATOM 658 O O . ILE A 1 82 ? -3.364 4.618 10.820 1.00 98.12 82 ILE A O 1
ATOM 662 N N . SER A 1 83 ? -4.961 3.034 10.824 1.00 97.06 83 SER A N 1
ATOM 663 C CA . SER A 1 83 ? -6.031 3.928 10.375 1.00 97.06 83 SER A CA 1
ATOM 664 C C . SER A 1 83 ? -6.318 5.063 11.358 1.00 97.06 83 SER A C 1
ATOM 666 O O . SER A 1 83 ? -6.449 6.206 10.942 1.00 97.06 83 SER A O 1
ATOM 668 N N . VAL A 1 84 ? -6.318 4.793 12.667 1.00 96.44 84 VAL A N 1
ATOM 669 C CA . VAL A 1 84 ? -6.441 5.845 13.693 1.00 96.44 84 VAL A CA 1
ATOM 670 C C . VAL A 1 84 ? -5.243 6.796 13.644 1.00 96.44 84 VAL A C 1
ATOM 672 O O . VAL A 1 84 ? -5.403 8.012 13.677 1.00 96.44 84 VAL A O 1
ATOM 675 N N . ARG A 1 85 ? -4.019 6.264 13.524 1.00 97.81 85 ARG A N 1
ATOM 676 C CA . ARG A 1 85 ? -2.799 7.088 13.486 1.00 97.81 85 ARG A CA 1
ATOM 677 C C . ARG A 1 85 ? -2.753 8.030 12.282 1.00 97.81 85 ARG A C 1
ATOM 679 O O . ARG A 1 85 ? -2.208 9.125 12.406 1.00 97.81 85 ARG A O 1
ATOM 686 N N . TYR A 1 86 ? -3.248 7.582 11.132 1.00 97.56 86 TYR A N 1
ATOM 687 C CA . TYR A 1 86 ? -3.159 8.302 9.862 1.00 97.56 86 TYR A CA 1
ATOM 688 C C . TYR A 1 86 ? -4.511 8.824 9.358 1.00 97.56 86 TYR A C 1
ATOM 690 O O . TYR A 1 86 ? -4.633 9.154 8.180 1.00 97.56 86 TYR A O 1
ATOM 698 N N . GLU A 1 87 ? -5.501 8.969 10.244 1.00 96.38 87 GLU A N 1
ATOM 699 C CA . GLU A 1 87 ? -6.863 9.398 9.899 1.00 96.38 87 GLU A CA 1
ATOM 700 C C . GLU A 1 87 ? -6.873 10.691 9.069 1.00 96.38 87 GLU A C 1
ATOM 702 O O . GLU A 1 87 ? -7.562 10.791 8.058 1.00 96.38 87 GLU A O 1
ATOM 707 N N . SER A 1 88 ? -6.052 11.682 9.435 1.00 96.44 88 SER A N 1
ATOM 708 C CA . SER A 1 88 ? -5.980 12.947 8.691 1.00 96.44 88 SER A CA 1
ATOM 709 C C . SER A 1 88 ? -5.481 12.779 7.248 1.00 96.44 88 SER A C 1
ATOM 711 O O . SER A 1 88 ? -5.968 13.454 6.338 1.00 96.44 88 SER A O 1
ATOM 713 N N . GLN A 1 89 ? -4.525 11.874 7.024 1.00 98.12 89 GLN A N 1
ATOM 714 C CA . GLN A 1 89 ? -3.981 11.573 5.705 1.00 98.12 89 GLN A CA 1
ATOM 715 C C . GLN A 1 89 ? -4.961 10.732 4.888 1.00 98.12 89 GLN A C 1
ATOM 717 O O . GLN A 1 89 ? -5.107 10.999 3.698 1.00 98.12 89 GLN A O 1
ATOM 722 N N . ASP A 1 90 ? -5.651 9.780 5.522 1.00 97.75 90 ASP A N 1
ATOM 723 C CA . ASP A 1 90 ? -6.718 8.999 4.892 1.00 97.75 90 ASP A CA 1
ATOM 724 C C . ASP A 1 90 ? -7.859 9.912 4.435 1.00 97.75 90 ASP A C 1
ATOM 726 O O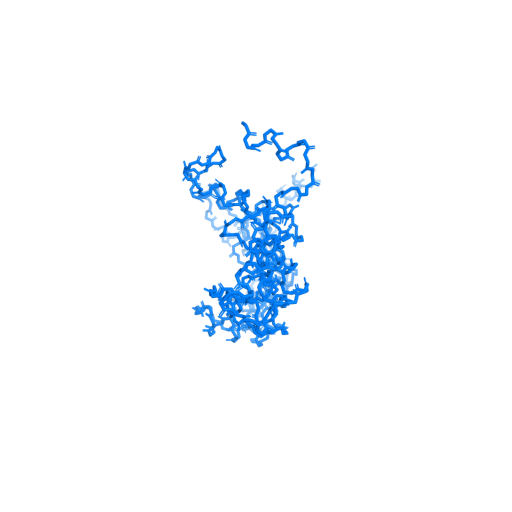 . ASP A 1 90 ? -8.215 9.903 3.258 1.00 97.75 90 ASP A O 1
ATOM 730 N N . ASN A 1 91 ? -8.329 10.808 5.309 1.00 96.81 91 ASN A N 1
ATOM 731 C CA . ASN A 1 91 ? -9.349 11.801 4.975 1.00 96.81 91 ASN A CA 1
ATOM 732 C C . ASN A 1 91 ? -8.932 12.658 3.773 1.00 96.81 91 ASN A C 1
ATOM 734 O O . ASN A 1 91 ? -9.728 12.875 2.861 1.00 96.81 91 ASN A O 1
ATOM 738 N N . LEU A 1 92 ? -7.678 13.122 3.722 1.00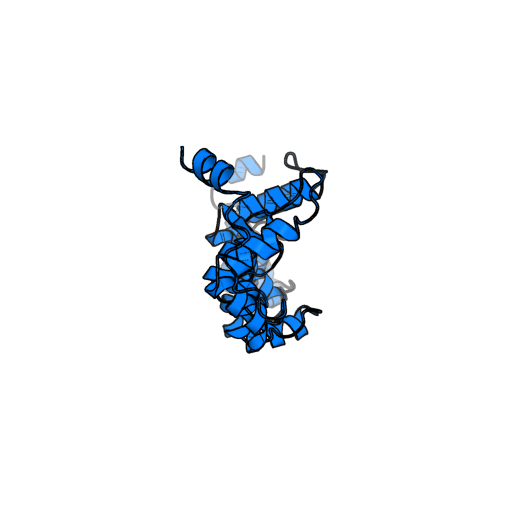 98.06 92 LEU A N 1
ATOM 739 C CA . LEU A 1 92 ? -7.166 13.867 2.571 1.00 98.06 92 LEU A CA 1
ATOM 740 C C . LEU A 1 92 ? -7.091 12.995 1.305 1.00 98.06 92 LEU A C 1
ATOM 742 O O . LEU A 1 92 ? -7.500 13.439 0.233 1.00 98.06 92 LEU A O 1
ATOM 746 N N . TYR A 1 93 ? -6.587 11.765 1.406 1.00 98.12 93 TYR A N 1
ATOM 747 C CA . TYR A 1 93 ? -6.471 10.835 0.280 1.00 98.12 93 TYR A CA 1
ATOM 748 C C . TYR A 1 93 ? -7.843 10.509 -0.337 1.00 98.12 93 TYR A C 1
ATOM 750 O O . TYR A 1 93 ? -8.010 10.512 -1.569 1.00 98.12 93 TYR A O 1
ATOM 758 N N . ASP A 1 94 ? -8.839 10.273 0.514 1.00 97.94 94 ASP A N 1
ATOM 759 C CA . ASP A 1 94 ? -10.212 9.961 0.130 1.00 97.94 94 ASP A CA 1
ATOM 760 C C . ASP A 1 94 ? -10.954 11.187 -0.399 1.00 97.94 94 ASP A C 1
ATOM 762 O O . ASP A 1 94 ? -11.670 11.071 -1.398 1.00 97.94 94 ASP A O 1
ATOM 766 N N . SER A 1 95 ? -10.673 12.376 0.144 1.00 98.38 95 SER A N 1
ATOM 767 C CA . SER A 1 95 ? -11.266 13.646 -0.298 1.00 98.38 95 SER A CA 1
ATOM 768 C C . SER A 1 95 ? -11.094 13.921 -1.796 1.00 98.38 95 SER A C 1
ATOM 770 O O . SER A 1 95 ? -11.977 14.494 -2.428 1.00 98.38 95 SER A O 1
ATOM 772 N N . TYR A 1 96 ? -10.003 13.452 -2.412 1.00 98.38 96 TYR A N 1
ATOM 773 C CA . TYR A 1 96 ? -9.795 13.609 -3.855 1.00 98.38 96 TYR A CA 1
ATOM 774 C C . TYR A 1 96 ? -10.813 12.828 -4.704 1.00 98.38 96 TYR A C 1
ATOM 776 O O . TYR A 1 96 ? -11.004 13.147 -5.877 1.00 98.38 96 TYR A O 1
ATOM 784 N N . GLY A 1 97 ? -11.436 11.782 -4.153 1.00 97.88 97 GLY A N 1
ATOM 785 C CA . GLY A 1 97 ? -12.438 10.947 -4.821 1.00 97.88 97 GLY A CA 1
ATOM 786 C C . GLY A 1 97 ? -13.884 11.221 -4.407 1.00 97.88 97 GLY A C 1
ATOM 787 O O . GLY A 1 97 ? -14.788 10.819 -5.137 1.00 97.88 97 GLY A O 1
ATOM 788 N N . ASP A 1 98 ? -14.099 11.911 -3.291 1.00 98.12 98 ASP A N 1
ATOM 789 C CA . ASP A 1 98 ? -15.421 12.241 -2.763 1.00 98.12 98 ASP A CA 1
ATOM 790 C C . ASP A 1 98 ? -16.020 13.456 -3.482 1.00 98.12 98 ASP A C 1
ATOM 792 O O . ASP A 1 98 ? -15.523 14.570 -3.350 1.00 98.12 98 ASP A O 1
ATOM 796 N N . THR A 1 99 ? -17.123 13.254 -4.209 1.00 98.00 99 THR A N 1
ATOM 797 C CA . THR A 1 99 ? -17.827 14.304 -4.970 1.00 98.00 99 THR A CA 1
ATOM 798 C C . THR A 1 99 ? -18.360 15.452 -4.113 1.00 98.00 99 THR A C 1
ATOM 800 O O . THR A 1 99 ? -18.719 16.494 -4.656 1.00 98.00 99 THR A O 1
ATOM 803 N N . THR A 1 100 ? -18.462 15.261 -2.797 1.00 98.06 100 THR A N 1
ATOM 804 C CA . THR A 1 100 ? -18.921 16.284 -1.850 1.00 98.06 100 THR A CA 1
ATOM 805 C C . THR A 1 100 ? -17.773 17.091 -1.241 1.00 98.06 100 THR A C 1
ATOM 807 O O . THR A 1 100 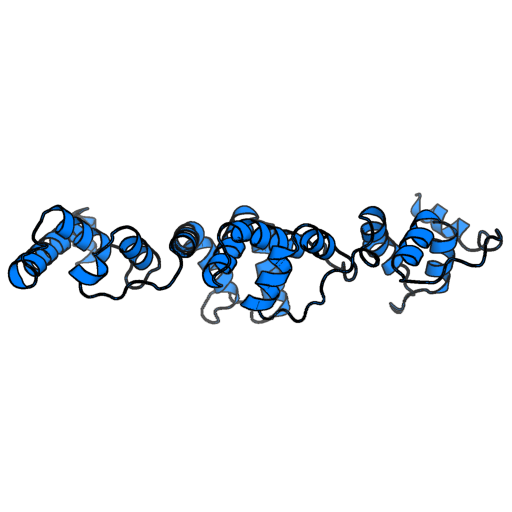? -18.007 18.140 -0.639 1.00 98.06 100 THR A O 1
ATOM 810 N N . SER A 1 101 ? -16.528 16.644 -1.422 1.00 98.00 101 SER A N 1
ATOM 811 C CA . SER A 1 101 ? -15.359 17.305 -0.861 1.00 98.00 101 SER A CA 1
ATOM 812 C C . SER A 1 101 ? -14.928 18.530 -1.680 1.00 98.00 101 SER A C 1
ATOM 814 O O . SER A 1 101 ? -14.892 18.470 -2.911 1.00 98.00 101 SER A O 1
ATOM 816 N N . PRO A 1 102 ? -14.466 19.620 -1.034 1.00 97.62 102 PRO A N 1
ATOM 817 C CA . PRO A 1 102 ? -13.814 20.735 -1.725 1.00 97.62 102 PRO A CA 1
ATOM 818 C C . PRO A 1 102 ? -12.555 20.336 -2.514 1.00 97.62 102 PRO A C 1
ATOM 820 O O . PRO A 1 102 ? -12.171 21.039 -3.446 1.00 97.62 102 PRO A O 1
ATOM 823 N N . SER A 1 103 ? -11.910 19.224 -2.144 1.00 98.06 103 SER A N 1
ATOM 824 C CA . SER A 1 103 ? -10.698 18.705 -2.793 1.00 98.06 103 SER A CA 1
ATOM 825 C C . SER A 1 103 ? -10.992 17.735 -3.944 1.00 98.06 103 SER A C 1
ATOM 827 O O . SER A 1 103 ? -10.054 17.165 -4.502 1.00 98.06 103 SER A O 1
ATOM 829 N N . TYR A 1 104 ? -12.263 17.518 -4.299 1.00 98.44 104 TYR A N 1
ATOM 830 C CA . TYR A 1 104 ? -12.662 16.552 -5.318 1.00 98.44 104 TYR A CA 1
ATOM 831 C C . TYR A 1 104 ? -11.961 16.776 -6.664 1.00 98.44 104 TYR A C 1
ATOM 833 O O . TYR A 1 104 ? -11.925 17.885 -7.203 1.00 98.44 104 TYR A O 1
ATOM 841 N N . ILE A 1 105 ? -11.464 15.688 -7.255 1.00 98.31 105 ILE A N 1
ATOM 842 C CA . ILE A 1 105 ? -10.880 15.676 -8.595 1.00 98.31 105 ILE A CA 1
ATOM 843 C C . ILE A 1 105 ? -11.724 14.751 -9.476 1.00 98.31 105 ILE A C 1
ATOM 845 O O . ILE A 1 105 ? -11.706 13.526 -9.319 1.00 98.31 105 ILE A O 1
ATOM 849 N N . SER A 1 106 ? -12.456 15.351 -10.419 1.00 98.19 106 SER A N 1
ATOM 850 C CA . SER A 1 106 ? -13.336 14.632 -11.349 1.00 98.19 106 SER A CA 1
ATOM 851 C C . SER A 1 106 ? -12.570 13.769 -12.353 1.00 98.19 106 SER A C 1
ATOM 853 O O . SER A 1 106 ? -12.990 12.653 -12.652 1.00 98.19 106 SER A O 1
ATOM 855 N N . ASP A 1 107 ? -11.432 14.261 -12.848 1.00 98.31 107 ASP A N 1
ATOM 856 C CA . ASP A 1 107 ? -10.576 13.522 -13.773 1.00 98.31 107 ASP A CA 1
ATOM 857 C C . ASP A 1 107 ? -9.849 12.372 -13.058 1.00 98.31 107 ASP A C 1
ATOM 859 O O . ASP A 1 107 ? -9.056 12.579 -12.134 1.00 98.31 107 ASP A O 1
ATOM 863 N N . SER A 1 108 ? -10.108 11.137 -13.491 1.00 97.75 108 SER A N 1
ATOM 864 C CA . SER A 1 108 ? -9.591 9.944 -12.818 1.00 97.75 108 SER A CA 1
ATOM 865 C C . SER A 1 108 ? -8.071 9.810 -12.902 1.00 97.75 108 SER A C 1
ATOM 867 O O . SER A 1 108 ? -7.463 9.324 -11.947 1.00 97.75 108 SER A O 1
ATOM 869 N N . ALA A 1 109 ? -7.453 10.231 -14.011 1.00 96.56 109 ALA A N 1
ATOM 870 C CA . ALA A 1 109 ? -6.007 10.141 -14.198 1.00 96.56 109 ALA A CA 1
ATOM 871 C C . ALA A 1 109 ? -5.283 11.130 -13.273 1.00 96.56 109 ALA A C 1
ATOM 873 O O . ALA A 1 109 ? -4.423 10.730 -12.489 1.00 96.56 109 ALA A O 1
ATOM 874 N N . ARG A 1 110 ? -5.722 12.392 -13.259 1.00 97.69 110 ARG A N 1
ATOM 875 C CA . ARG A 1 110 ? -5.226 13.445 -12.368 1.00 97.69 110 ARG A CA 1
ATOM 876 C C . ARG A 1 110 ? -5.455 13.112 -10.898 1.00 97.69 110 ARG A C 1
ATOM 878 O O . ARG A 1 110 ? -4.600 13.401 -10.059 1.00 97.69 110 ARG A O 1
ATOM 885 N N . ARG A 1 111 ? -6.590 12.493 -10.561 1.00 97.69 111 ARG A N 1
ATOM 886 C CA . ARG A 1 111 ? -6.862 12.011 -9.202 1.00 97.69 111 ARG A CA 1
ATOM 887 C C . ARG A 1 111 ? -5.874 10.924 -8.791 1.00 97.69 111 ARG A C 1
ATOM 889 O O . ARG A 1 111 ? -5.314 10.999 -7.700 1.00 97.69 111 ARG A O 1
ATOM 896 N N . SER A 1 112 ? -5.648 9.938 -9.662 1.00 96.00 112 SER A N 1
ATOM 897 C CA . SER A 1 112 ? -4.670 8.873 -9.421 1.00 96.00 112 SER A CA 1
ATOM 898 C C . SER A 1 112 ? -3.271 9.450 -9.219 1.00 96.00 112 SER A C 1
ATOM 900 O O . SER A 1 112 ? -2.604 9.103 -8.252 1.00 96.00 112 SER A O 1
ATOM 902 N N . GLU A 1 113 ? -2.852 10.381 -10.074 1.00 95.62 113 GLU A N 1
ATOM 903 C CA . GLU A 1 113 ? -1.554 11.045 -9.967 1.00 95.62 113 GLU A CA 1
ATOM 904 C C . GLU A 1 113 ? -1.426 11.853 -8.668 1.00 95.62 113 GLU A C 1
ATOM 906 O O . GLU A 1 113 ? -0.411 11.768 -7.980 1.00 95.62 113 GLU A O 1
ATOM 911 N N . THR A 1 114 ? -2.466 12.595 -8.282 1.00 97.56 114 THR A N 1
ATOM 912 C CA . THR A 1 114 ? -2.468 13.386 -7.040 1.00 97.56 114 THR A CA 1
ATOM 913 C C . THR A 1 114 ? -2.344 12.483 -5.810 1.00 97.56 114 THR A C 1
ATOM 915 O O . THR A 1 114 ? -1.565 12.775 -4.902 1.00 97.56 114 THR A O 1
ATOM 918 N N . ARG A 1 115 ? -3.040 11.340 -5.805 1.00 97.81 115 ARG A N 1
ATOM 919 C CA . ARG A 1 115 ? -2.917 10.307 -4.768 1.00 97.81 115 ARG A CA 1
ATOM 920 C C . ARG A 1 115 ? -1.517 9.697 -4.733 1.00 97.81 115 ARG A C 1
ATOM 922 O O . ARG A 1 115 ? -0.927 9.610 -3.661 1.00 97.81 115 ARG A O 1
ATOM 929 N N . SER A 1 116 ? -0.952 9.340 -5.886 1.00 96.38 116 SER A N 1
ATOM 930 C CA . SER A 1 116 ? 0.425 8.840 -5.974 1.00 96.38 116 SER A CA 1
ATOM 931 C C . SER A 1 116 ? 1.436 9.857 -5.444 1.00 96.38 116 SER A C 1
ATOM 933 O O . SER A 1 116 ? 2.316 9.488 -4.670 1.00 96.38 116 SER A O 1
ATOM 935 N N . ARG A 1 117 ? 1.286 11.145 -5.781 1.00 97.00 117 ARG A N 1
ATOM 936 C CA . ARG A 1 117 ? 2.145 12.221 -5.265 1.00 97.00 117 ARG A CA 1
ATOM 937 C C . ARG A 1 117 ? 2.029 12.381 -3.750 1.00 97.00 117 ARG A C 1
ATOM 939 O O . ARG A 1 117 ? 3.060 12.520 -3.103 1.00 97.00 117 ARG A O 1
ATOM 946 N N . LEU A 1 118 ? 0.820 12.307 -3.183 1.00 98.00 118 LEU A N 1
ATOM 947 C CA . LEU A 1 118 ? 0.614 12.347 -1.728 1.00 98.00 118 LEU A CA 1
ATOM 948 C C . LEU A 1 118 ? 1.352 11.200 -1.017 1.00 98.00 118 LEU A C 1
ATOM 950 O O . LEU A 1 118 ? 1.955 11.417 0.035 1.00 98.00 118 LEU A O 1
ATOM 954 N N . LEU A 1 119 ? 1.315 9.993 -1.589 1.00 97.88 119 LEU A N 1
ATOM 955 C CA . LEU A 1 119 ? 2.024 8.830 -1.052 1.00 97.88 119 LEU A CA 1
ATOM 956 C C . LEU A 1 119 ? 3.547 8.985 -1.186 1.00 97.88 119 LEU A C 1
ATOM 958 O O . LEU A 1 119 ? 4.272 8.753 -0.221 1.00 97.88 119 LEU A O 1
ATOM 962 N N . LEU A 1 120 ? 4.037 9.437 -2.345 1.00 96.94 120 LEU A N 1
ATOM 963 C CA . LEU A 1 120 ? 5.464 9.689 -2.586 1.00 96.94 120 LEU A CA 1
ATOM 964 C C . LEU A 1 120 ? 6.033 10.773 -1.661 1.00 96.94 120 LEU A C 1
ATOM 966 O O . LEU A 1 120 ? 7.142 10.625 -1.154 1.00 96.94 120 LEU A O 1
ATOM 970 N N . SER A 1 121 ? 5.274 11.841 -1.397 1.00 97.62 121 SER A N 1
ATOM 971 C CA . SER A 1 121 ? 5.696 12.904 -0.478 1.00 97.62 121 SER A CA 1
ATOM 972 C C . SER A 1 121 ? 5.626 12.495 0.996 1.00 97.62 121 SER A C 1
ATOM 974 O O . SER A 1 121 ? 6.176 13.193 1.842 1.00 97.62 121 SER A O 1
ATOM 976 N N . ASN A 1 122 ? 4.952 11.385 1.322 1.00 98.31 122 ASN A N 1
ATOM 977 C CA . ASN A 1 122 ? 4.778 10.886 2.687 1.00 98.31 122 ASN A CA 1
ATOM 978 C C . ASN A 1 122 ? 5.112 9.385 2.770 1.00 98.31 122 ASN A C 1
ATOM 980 O O . ASN A 1 122 ? 4.223 8.567 3.027 1.00 98.31 122 ASN A O 1
ATOM 984 N N . PRO A 1 123 ? 6.388 8.991 2.606 1.00 97.88 123 PRO A N 1
ATOM 985 C CA . PRO A 1 123 ? 6.775 7.583 2.495 1.00 97.88 123 PRO A CA 1
ATOM 986 C C . PRO A 1 123 ? 6.400 6.747 3.727 1.00 97.88 123 PRO A C 1
ATOM 988 O O . PRO A 1 123 ? 6.043 5.578 3.593 1.00 97.88 123 PRO A O 1
ATOM 991 N N . THR A 1 124 ? 6.418 7.337 4.927 1.00 98.31 124 THR A N 1
ATOM 992 C CA . THR A 1 124 ? 5.991 6.655 6.159 1.00 98.31 124 THR A CA 1
ATOM 993 C C . THR A 1 124 ? 4.498 6.327 6.143 1.00 98.31 124 THR A C 1
ATOM 995 O O . THR A 1 124 ? 4.114 5.230 6.548 1.00 98.31 124 THR A O 1
ATOM 998 N N . TYR A 1 125 ? 3.666 7.259 5.664 1.00 98.44 125 TYR A N 1
ATOM 999 C CA . TYR A 1 125 ? 2.230 7.034 5.499 1.00 98.44 125 TYR A CA 1
ATOM 1000 C C . TYR A 1 125 ? 1.982 5.987 4.414 1.00 98.44 125 TYR A C 1
ATOM 1002 O O . TYR A 1 125 ? 1.308 5.004 4.688 1.00 98.44 125 TYR A O 1
ATOM 1010 N N . ALA A 1 126 ? 2.625 6.104 3.249 1.00 98.44 126 ALA A N 1
ATOM 1011 C CA . ALA A 1 126 ? 2.487 5.126 2.172 1.00 98.44 126 ALA A CA 1
ATOM 1012 C C . ALA A 1 126 ? 2.833 3.696 2.620 1.00 98.44 126 ALA A C 1
ATOM 1014 O O . ALA A 1 126 ? 2.051 2.767 2.421 1.00 98.44 126 ALA A O 1
ATOM 1015 N N . ALA A 1 127 ? 3.961 3.517 3.314 1.00 98.44 127 ALA A N 1
ATOM 1016 C CA . ALA A 1 127 ? 4.334 2.223 3.874 1.00 98.44 127 ALA A CA 1
ATOM 1017 C C . ALA A 1 127 ? 3.352 1.737 4.957 1.00 98.44 127 ALA A C 1
ATOM 1019 O O . ALA A 1 127 ? 3.194 0.534 5.147 1.00 98.44 127 ALA A O 1
ATOM 1020 N N . ALA A 1 128 ? 2.707 2.633 5.710 1.00 98.62 128 ALA A N 1
ATOM 1021 C CA . ALA A 1 128 ? 1.661 2.258 6.658 1.00 98.62 128 ALA A CA 1
ATOM 1022 C C . ALA A 1 128 ? 0.378 1.817 5.939 1.00 98.62 128 ALA A C 1
ATOM 1024 O O . ALA A 1 128 ? -0.132 0.749 6.261 1.00 98.62 128 ALA A O 1
ATOM 1025 N N . THR A 1 129 ? -0.074 2.554 4.923 1.00 98.31 129 THR A N 1
ATOM 1026 C CA . THR A 1 129 ? -1.220 2.187 4.080 1.00 98.31 129 THR A CA 1
ATOM 1027 C C . THR A 1 129 ? -1.041 0.794 3.486 1.00 98.31 129 THR A C 1
ATOM 1029 O O . THR A 1 129 ? -1.913 -0.047 3.648 1.00 98.31 129 THR A O 1
ATOM 1032 N N . TYR A 1 130 ? 0.123 0.482 2.911 1.00 98.50 130 TYR A N 1
ATOM 1033 C CA . TYR A 1 130 ? 0.346 -0.850 2.342 1.00 98.50 130 TYR A CA 1
ATOM 1034 C C . TYR A 1 130 ? 0.447 -1.970 3.387 1.00 98.50 130 TYR A C 1
ATOM 1036 O O . TYR A 1 130 ? 0.107 -3.111 3.087 1.00 98.50 130 TYR A O 1
ATOM 1044 N N . ARG A 1 131 ? 0.891 -1.675 4.618 1.00 98.69 131 ARG A N 1
ATOM 1045 C CA . ARG A 1 131 ? 0.827 -2.650 5.723 1.00 98.69 131 ARG A CA 1
ATOM 1046 C C . ARG A 1 131 ? -0.612 -2.896 6.159 1.00 98.69 131 ARG A C 1
ATOM 1048 O O . ARG A 1 131 ? -0.969 -4.043 6.394 1.00 98.69 131 ARG A O 1
ATOM 1055 N N . ARG A 1 132 ? -1.424 -1.838 6.241 1.00 98.44 132 ARG A N 1
ATOM 1056 C CA . ARG A 1 132 ? -2.865 -1.949 6.483 1.00 98.44 132 ARG A CA 1
ATOM 1057 C C . ARG A 1 132 ? -3.528 -2.810 5.413 1.00 98.44 132 ARG A C 1
ATOM 1059 O O . ARG A 1 132 ? -4.190 -3.769 5.777 1.00 98.44 132 ARG A O 1
ATOM 1066 N N . ASP A 1 133 ? -3.264 -2.542 4.134 1.00 98.12 133 ASP A N 1
ATOM 1067 C CA . ASP A 1 133 ? -3.797 -3.348 3.031 1.00 98.12 133 ASP A CA 1
ATOM 1068 C C . ASP A 1 133 ? -3.414 -4.829 3.184 1.00 98.12 133 ASP A C 1
ATOM 1070 O O . ASP A 1 133 ? -4.240 -5.706 2.957 1.00 98.12 133 ASP A O 1
ATOM 1074 N N . ALA A 1 134 ? -2.176 -5.128 3.595 1.00 98.50 134 ALA A N 1
ATOM 1075 C CA . ALA A 1 134 ? -1.742 -6.505 3.826 1.00 98.50 134 ALA A CA 1
ATOM 1076 C C . ALA A 1 134 ? -2.523 -7.175 4.970 1.00 98.50 134 ALA A C 1
ATOM 1078 O O . ALA A 1 134 ? -2.998 -8.297 4.805 1.00 98.50 134 ALA A O 1
ATOM 1079 N N . TYR A 1 135 ? -2.692 -6.481 6.099 1.00 98.38 135 TYR A N 1
ATOM 1080 C CA . TYR A 1 135 ? -3.494 -6.973 7.220 1.00 98.38 135 TYR A CA 1
ATOM 1081 C C . TYR A 1 135 ? -4.959 -7.194 6.829 1.00 98.38 135 TYR A C 1
ATOM 1083 O O . TYR A 1 135 ? -5.526 -8.226 7.163 1.00 98.38 135 TYR A O 1
ATOM 1091 N N . ASP A 1 136 ? -5.555 -6.253 6.093 1.00 97.12 136 ASP A N 1
ATOM 1092 C CA . ASP A 1 136 ? -6.956 -6.319 5.660 1.00 97.12 136 ASP A CA 1
ATOM 1093 C C . ASP A 1 136 ? -7.210 -7.427 4.624 1.00 97.12 136 ASP A C 1
ATOM 1095 O O . ASP A 1 136 ? -8.353 -7.816 4.403 1.00 97.12 136 ASP A O 1
ATOM 1099 N N . ASN A 1 137 ? -6.152 -7.938 3.988 1.00 97.62 137 ASN A N 1
ATOM 1100 C CA . ASN A 1 137 ? -6.205 -9.069 3.062 1.00 97.62 137 ASN A CA 1
ATOM 1101 C C . ASN A 1 137 ? -5.664 -10.367 3.685 1.00 97.62 137 ASN A C 1
ATOM 1103 O O . ASN A 1 137 ? -5.297 -11.277 2.944 1.00 97.62 137 ASN A O 1
ATOM 1107 N N . ASP A 1 138 ? -5.580 -10.449 5.017 1.00 97.69 138 ASP A N 1
ATOM 1108 C CA . ASP A 1 138 ? -5.168 -11.644 5.766 1.00 97.69 138 ASP A CA 1
ATOM 1109 C C . ASP A 1 138 ? -3.781 -12.190 5.368 1.00 97.69 138 ASP A C 1
ATOM 1111 O O . ASP A 1 138 ? -3.537 -13.404 5.339 1.00 97.69 138 ASP A O 1
ATOM 1115 N N . PHE A 1 139 ? -2.838 -11.304 5.032 1.00 98.38 139 PHE A N 1
ATOM 1116 C CA . PHE A 1 139 ? -1.450 -11.724 4.848 1.00 98.38 139 PHE A CA 1
ATOM 1117 C C . PHE A 1 139 ? -0.866 -12.228 6.179 1.00 98.38 139 PHE A C 1
ATOM 1119 O O . PHE A 1 139 ? -1.093 -11.608 7.216 1.00 98.38 139 PHE A O 1
ATOM 1126 N N . PRO A 1 140 ? -0.044 -13.296 6.164 1.00 98.19 140 PRO A N 1
ATOM 1127 C CA . PRO A 1 140 ? 0.750 -13.687 7.325 1.00 98.19 140 PRO A CA 1
ATOM 1128 C C . PRO A 1 140 ? 1.620 -12.534 7.840 1.00 98.19 140 PRO A C 1
ATOM 1130 O O . PRO A 1 140 ? 2.225 -11.817 7.038 1.00 98.19 140 PRO A O 1
ATOM 1133 N N . ASP A 1 141 ? 1.758 -12.411 9.163 1.00 98.12 141 ASP A N 1
ATOM 1134 C CA . ASP A 1 141 ? 2.473 -11.308 9.824 1.00 98.12 141 ASP A CA 1
ATOM 1135 C C . ASP A 1 141 ? 3.890 -11.074 9.277 1.00 98.12 141 ASP A C 1
ATOM 1137 O O . ASP A 1 141 ? 4.307 -9.934 9.048 1.00 98.12 141 ASP A O 1
ATOM 1141 N N . HIS A 1 142 ? 4.640 -12.146 8.999 1.00 98.38 142 HIS A N 1
ATOM 1142 C CA . HIS A 1 142 ? 6.003 -12.039 8.467 1.00 98.38 142 HIS A CA 1
ATOM 1143 C C . HIS A 1 142 ? 6.057 -11.529 7.019 1.00 98.38 142 HIS A C 1
ATOM 1145 O O . HIS A 1 142 ? 7.112 -11.074 6.578 1.00 98.38 142 HIS A O 1
ATOM 1151 N N . LEU A 1 143 ? 4.934 -11.552 6.292 1.00 98.56 143 LEU A N 1
ATOM 1152 C CA . LEU A 1 143 ? 4.801 -11.039 4.925 1.00 98.56 143 LEU A CA 1
ATOM 1153 C C . LEU A 1 143 ? 4.234 -9.615 4.855 1.00 98.56 143 LEU A C 1
ATOM 1155 O O . LEU A 1 143 ? 4.303 -9.007 3.788 1.00 98.56 143 LEU A O 1
ATOM 1159 N N . ILE A 1 144 ? 3.765 -9.038 5.965 1.00 98.56 144 ILE A N 1
ATOM 1160 C CA . ILE A 1 144 ? 3.226 -7.667 6.013 1.00 98.56 144 ILE A CA 1
ATOM 1161 C C . ILE A 1 144 ? 4.269 -6.635 5.563 1.00 98.56 144 ILE A C 1
ATOM 1163 O O . ILE A 1 144 ? 4.001 -5.780 4.715 1.00 98.56 144 ILE A O 1
ATOM 1167 N N . THR A 1 145 ? 5.489 -6.720 6.102 1.00 98.44 145 THR A N 1
ATOM 1168 C CA . THR A 1 145 ? 6.576 -5.792 5.739 1.00 98.44 145 THR A CA 1
ATOM 1169 C C . THR A 1 145 ? 7.098 -6.040 4.319 1.00 98.44 145 THR A C 1
ATOM 1171 O O . THR A 1 145 ? 7.211 -5.064 3.575 1.00 98.44 145 THR A O 1
ATOM 1174 N N . PRO A 1 146 ? 7.363 -7.292 3.885 1.00 98.62 146 PRO A N 1
ATOM 1175 C CA . PRO A 1 146 ? 7.670 -7.585 2.484 1.00 98.62 146 PRO A CA 1
ATOM 1176 C C . PRO A 1 146 ? 6.612 -7.082 1.493 1.00 98.62 146 PRO A C 1
ATOM 1178 O O . PRO A 1 146 ? 6.962 -6.500 0.469 1.00 98.62 146 PRO A O 1
ATOM 1181 N N . PHE A 1 147 ? 5.320 -7.243 1.794 1.00 98.56 147 PHE A N 1
ATOM 1182 C CA . PHE A 1 147 ? 4.250 -6.738 0.933 1.00 98.56 147 PHE A CA 1
ATOM 1183 C C . PHE A 1 147 ? 4.298 -5.214 0.814 1.00 98.56 147 PHE A C 1
ATOM 1185 O O . PHE A 1 147 ? 4.321 -4.676 -0.294 1.00 98.56 147 PHE A O 1
ATOM 1192 N N . ALA A 1 148 ? 4.394 -4.507 1.942 1.00 98.50 148 ALA A N 1
ATOM 1193 C CA . ALA A 1 148 ? 4.528 -3.057 1.926 1.00 98.50 148 ALA A CA 1
ATOM 1194 C C . ALA A 1 148 ? 5.793 -2.599 1.184 1.00 98.50 148 ALA A C 1
ATOM 1196 O O . ALA A 1 148 ? 5.738 -1.644 0.411 1.00 98.50 148 ALA A O 1
ATOM 1197 N N . GLY A 1 149 ? 6.915 -3.304 1.353 1.00 98.44 149 GLY A N 1
ATOM 1198 C CA . GLY A 1 149 ? 8.157 -3.046 0.626 1.00 98.44 149 GLY A CA 1
ATOM 1199 C C . GLY A 1 149 ? 7.999 -3.203 -0.887 1.00 98.44 149 GLY A C 1
ATOM 1200 O O . GLY A 1 149 ? 8.415 -2.318 -1.633 1.00 98.44 149 GLY A O 1
ATOM 1201 N N . PHE A 1 150 ? 7.328 -4.261 -1.345 1.00 98.12 150 PHE A N 1
ATOM 1202 C CA . PHE A 1 150 ? 7.001 -4.457 -2.760 1.00 98.12 150 PHE A CA 1
ATOM 1203 C C . PHE A 1 150 ? 6.166 -3.296 -3.320 1.00 98.12 150 PHE A C 1
ATOM 1205 O O . PHE A 1 150 ? 6.514 -2.719 -4.350 1.00 98.12 150 PHE A O 1
ATOM 1212 N N . ARG A 1 151 ? 5.105 -2.892 -2.614 1.00 98.00 151 ARG A N 1
ATOM 1213 C CA . ARG A 1 151 ? 4.246 -1.772 -3.033 1.00 98.00 151 ARG A CA 1
ATOM 1214 C C . ARG A 1 151 ? 4.990 -0.438 -3.047 1.00 98.00 151 ARG A C 1
ATOM 1216 O O . ARG A 1 151 ? 4.753 0.386 -3.925 1.00 98.00 151 ARG A O 1
ATOM 1223 N N . MET A 1 152 ? 5.934 -0.237 -2.127 1.00 98.25 152 MET A N 1
ATOM 1224 C CA . MET A 1 152 ? 6.832 0.918 -2.156 1.00 98.25 152 MET A CA 1
ATOM 1225 C C . MET A 1 152 ? 7.783 0.875 -3.356 1.00 98.25 152 MET A C 1
ATOM 1227 O O . MET A 1 152 ? 8.030 1.921 -3.953 1.00 98.25 152 MET A O 1
ATOM 1231 N N . VAL A 1 153 ? 8.294 -0.296 -3.749 1.00 97.25 153 VAL A N 1
ATOM 1232 C CA . VAL A 1 153 ? 9.076 -0.436 -4.988 1.00 97.25 153 VAL A CA 1
ATOM 1233 C C . VAL A 1 153 ? 8.224 -0.037 -6.190 1.00 97.25 153 VAL A C 1
ATOM 1235 O O . VAL A 1 153 ? 8.675 0.774 -6.991 1.00 97.25 153 VAL A O 1
ATOM 1238 N N . GLU A 1 154 ? 6.989 -0.531 -6.304 1.00 95.81 154 GLU A N 1
ATOM 1239 C CA . GLU A 1 154 ? 6.076 -0.142 -7.390 1.00 95.81 154 GLU A CA 1
ATOM 1240 C C . GLU A 1 154 ? 5.778 1.364 -7.391 1.00 95.81 154 GLU A C 1
ATOM 1242 O O . GLU A 1 154 ? 5.833 1.996 -8.445 1.00 95.81 154 GLU A O 1
ATOM 1247 N N . LEU A 1 155 ? 5.512 1.945 -6.217 1.00 96.00 155 LEU A N 1
ATOM 1248 C CA . LEU A 1 155 ? 5.224 3.371 -6.062 1.00 96.00 155 LEU A CA 1
ATOM 1249 C C . LEU A 1 155 ? 6.396 4.255 -6.512 1.00 96.00 155 LEU A C 1
ATOM 1251 O O . LEU A 1 155 ? 6.169 5.304 -7.103 1.00 96.00 155 LEU A O 1
ATOM 1255 N N . ASN A 1 156 ? 7.635 3.831 -6.250 1.00 96.25 156 ASN A N 1
ATOM 1256 C CA . ASN A 1 156 ? 8.850 4.566 -6.615 1.00 96.25 156 ASN A CA 1
ATOM 1257 C C . ASN A 1 156 ? 9.297 4.343 -8.069 1.00 96.25 156 ASN A C 1
ATOM 1259 O O . ASN A 1 156 ? 10.384 4.788 -8.441 1.00 96.25 156 ASN A O 1
ATOM 1263 N N . ARG A 1 157 ? 8.499 3.657 -8.898 1.00 95.38 157 ARG A N 1
ATOM 1264 C CA . ARG A 1 157 ? 8.793 3.528 -10.327 1.00 95.38 157 ARG A CA 1
ATOM 1265 C C . ARG A 1 157 ? 8.811 4.924 -10.967 1.00 95.38 157 ARG A C 1
ATOM 1267 O O . ARG A 1 157 ? 7.793 5.616 -10.897 1.00 95.38 157 ARG A O 1
ATOM 1274 N N . PRO A 1 158 ? 9.919 5.345 -11.607 1.00 93.00 158 PRO A N 1
ATOM 1275 C CA . PRO A 1 158 ? 9.976 6.657 -12.230 1.00 93.00 158 PRO A CA 1
ATOM 1276 C C . PRO A 1 158 ? 8.929 6.804 -13.335 1.00 93.00 158 PRO A C 1
ATOM 1278 O O . PRO A 1 158 ? 8.567 5.842 -14.020 1.00 93.00 158 PRO A O 1
ATOM 1281 N N . GLU A 1 159 ? 8.445 8.029 -13.522 1.00 89.88 159 GLU A N 1
ATOM 1282 C CA . GLU A 1 159 ? 7.448 8.317 -14.544 1.00 89.88 159 GLU A CA 1
ATOM 1283 C C . GLU A 1 159 ? 7.966 7.939 -15.941 1.00 89.88 159 GLU A C 1
ATOM 1285 O O . GLU A 1 159 ? 9.131 8.143 -16.284 1.00 89.88 159 GLU A O 1
ATOM 1290 N N . GLY A 1 160 ? 7.096 7.335 -16.751 1.00 88.12 160 GLY A N 1
ATOM 1291 C CA . GLY A 1 160 ? 7.436 6.906 -18.107 1.00 88.12 160 GLY A CA 1
ATOM 1292 C C . GLY A 1 160 ? 8.211 5.587 -18.201 1.00 88.12 160 GLY A C 1
ATOM 1293 O O . GLY A 1 160 ? 8.332 5.060 -19.307 1.00 88.12 160 GLY A O 1
ATOM 1294 N N . TRP A 1 161 ? 8.665 4.997 -17.088 1.00 92.31 161 TRP A N 1
ATOM 1295 C CA . TRP A 1 161 ? 9.308 3.681 -17.103 1.00 92.31 161 TRP A CA 1
ATOM 1296 C C . TRP A 1 161 ? 8.263 2.591 -17.335 1.00 92.31 161 TRP A C 1
ATOM 1298 O O . TRP A 1 161 ? 7.476 2.242 -16.456 1.00 92.31 161 TRP A O 1
ATOM 1308 N N . LYS A 1 162 ? 8.226 2.070 -18.563 1.00 85.81 162 LYS A N 1
ATOM 1309 C CA . LYS A 1 162 ? 7.203 1.107 -19.006 1.00 85.81 162 LYS A CA 1
ATOM 1310 C C . LYS A 1 162 ? 7.659 -0.339 -18.915 1.00 85.81 162 LYS A C 1
ATOM 1312 O O . LYS A 1 162 ? 6.813 -1.230 -18.889 1.00 85.81 162 LYS A O 1
ATOM 1317 N N . LYS A 1 163 ? 8.969 -0.590 -18.943 1.00 85.81 163 LYS A N 1
ATOM 1318 C CA . LYS A 1 163 ? 9.507 -1.940 -19.097 1.00 85.81 163 LYS A CA 1
ATOM 1319 C C . LYS A 1 163 ? 10.701 -2.155 -18.191 1.00 85.81 163 LYS A C 1
ATOM 1321 O O . LYS A 1 163 ? 11.633 -1.366 -18.231 1.00 85.81 163 LYS A O 1
ATOM 1326 N N . TYR A 1 164 ? 10.677 -3.272 -17.472 1.00 86.88 164 TYR A N 1
ATOM 1327 C CA . TYR A 1 164 ? 11.665 -3.649 -16.468 1.00 86.88 164 TYR A CA 1
ATOM 1328 C C . TYR A 1 164 ? 11.752 -2.645 -15.319 1.00 86.88 164 TYR A C 1
ATOM 1330 O O . TYR A 1 164 ? 12.017 -1.457 -15.495 1.00 86.88 164 TYR A O 1
ATOM 1338 N N . TRP A 1 165 ? 11.504 -3.142 -14.120 1.00 93.69 165 TRP A N 1
ATOM 1339 C CA . TRP A 1 165 ? 11.641 -2.380 -12.898 1.00 93.69 165 TRP A CA 1
ATOM 1340 C C . TRP A 1 165 ? 11.970 -3.343 -11.759 1.00 93.69 165 TRP A C 1
ATOM 1342 O O . TRP A 1 165 ? 11.783 -4.558 -11.863 1.00 93.69 165 TRP A O 1
ATOM 1352 N N . ALA A 1 166 ? 12.464 -2.788 -10.656 1.00 94.81 166 ALA A N 1
ATOM 1353 C CA . ALA A 1 166 ? 12.920 -3.541 -9.498 1.00 94.81 166 ALA A CA 1
ATOM 1354 C C . ALA A 1 166 ? 11.844 -4.443 -8.857 1.00 94.81 166 ALA A C 1
ATOM 1356 O O . ALA A 1 166 ? 12.182 -5.269 -8.012 1.00 94.81 166 ALA A O 1
ATOM 1357 N N . ASP A 1 167 ? 10.572 -4.330 -9.249 1.00 95.12 167 ASP A N 1
ATOM 1358 C CA . ASP A 1 167 ? 9.470 -5.127 -8.716 1.00 95.12 167 ASP A CA 1
ATOM 1359 C C . ASP A 1 167 ? 9.618 -6.628 -9.021 1.00 95.12 167 ASP A C 1
ATOM 1361 O O . ASP A 1 167 ? 9.410 -7.444 -8.124 1.00 95.12 167 ASP A O 1
ATOM 1365 N N . ASP A 1 168 ? 10.067 -7.017 -10.222 1.00 95.00 168 ASP A N 1
ATOM 1366 C CA . ASP A 1 168 ? 10.318 -8.438 -10.525 1.00 95.00 168 ASP A CA 1
ATOM 1367 C C . ASP A 1 168 ? 11.490 -9.009 -9.709 1.00 95.00 168 ASP A C 1
ATOM 1369 O O . ASP A 1 168 ? 11.395 -10.123 -9.189 1.00 95.00 168 ASP A O 1
ATOM 1373 N N . ARG A 1 169 ? 12.579 -8.240 -9.536 1.00 95.69 169 ARG A N 1
ATOM 1374 C CA . ARG A 1 169 ? 13.694 -8.632 -8.649 1.00 95.69 169 ARG A CA 1
ATOM 1375 C C . ARG A 1 169 ? 13.236 -8.766 -7.202 1.00 95.69 169 ARG A C 1
ATOM 1377 O O . ARG A 1 169 ? 13.631 -9.713 -6.525 1.00 95.69 169 ARG A O 1
ATOM 1384 N N . TYR A 1 170 ? 12.401 -7.839 -6.737 1.00 97.31 170 TYR A N 1
ATOM 1385 C CA . TYR A 1 170 ? 11.871 -7.866 -5.380 1.00 97.31 170 TYR A CA 1
ATOM 1386 C C . TYR A 1 170 ? 11.047 -9.133 -5.135 1.00 97.31 170 TYR A C 1
ATOM 1388 O O . TYR A 1 170 ? 11.246 -9.814 -4.131 1.00 97.31 170 TYR A O 1
ATOM 1396 N N . LEU A 1 171 ? 10.160 -9.488 -6.069 1.00 96.75 171 LEU A N 1
ATOM 1397 C CA . LEU A 1 171 ? 9.359 -10.710 -5.979 1.00 96.75 171 LEU A CA 1
ATOM 1398 C C . LEU A 1 171 ? 10.213 -11.976 -6.089 1.00 96.75 171 LEU A C 1
ATOM 1400 O O . LEU A 1 171 ? 9.933 -12.951 -5.396 1.00 96.75 171 LEU A O 1
ATOM 1404 N N . LEU A 1 172 ? 11.276 -11.965 -6.900 1.00 95.94 172 LEU A N 1
ATOM 1405 C CA . LEU A 1 172 ? 12.215 -13.085 -6.966 1.00 95.94 172 LEU A CA 1
ATOM 1406 C C . LEU A 1 172 ? 12.922 -13.321 -5.621 1.00 95.94 172 LEU A C 1
ATOM 1408 O O . LEU A 1 172 ? 13.091 -14.466 -5.209 1.00 95.94 172 LEU A O 1
ATOM 1412 N N . ALA A 1 173 ? 13.305 -12.248 -4.925 1.00 97.19 173 ALA A N 1
ATOM 1413 C CA . ALA A 1 173 ? 13.901 -12.324 -3.591 1.00 97.19 173 ALA A CA 1
ATOM 1414 C C . ALA A 1 173 ? 12.888 -12.701 -2.489 1.00 97.19 173 ALA A C 1
ATOM 1416 O O . ALA A 1 173 ? 13.294 -13.074 -1.391 1.00 97.19 173 ALA A O 1
ATOM 1417 N N . ASN A 1 174 ? 11.583 -12.627 -2.776 1.00 97.75 174 ASN A N 1
ATOM 1418 C CA . ASN A 1 174 ? 10.492 -12.906 -1.839 1.00 97.75 174 ASN A CA 1
ATOM 1419 C C . ASN A 1 174 ? 9.473 -13.893 -2.458 1.00 97.75 174 ASN A C 1
ATOM 1421 O O . ASN A 1 174 ? 8.317 -13.529 -2.696 1.00 97.75 174 ASN A O 1
ATOM 1425 N N . PRO A 1 175 ? 9.854 -15.155 -2.731 1.00 97.31 175 PRO A N 1
ATOM 1426 C CA . PRO A 1 175 ? 8.992 -16.100 -3.450 1.00 97.31 175 PRO A CA 1
ATOM 1427 C C . PRO A 1 175 ? 7.693 -16.431 -2.695 1.00 97.31 175 PRO A C 1
ATOM 1429 O O . PRO A 1 175 ? 6.636 -16.592 -3.311 1.00 97.31 175 PRO A O 1
ATOM 1432 N N . GLU A 1 176 ? 7.745 -16.484 -1.361 1.00 98.19 176 GLU A N 1
ATOM 1433 C CA . GLU A 1 176 ? 6.562 -16.715 -0.525 1.00 98.19 176 GLU A CA 1
ATOM 1434 C C . GLU A 1 176 ? 5.550 -15.569 -0.656 1.00 98.19 176 GLU A C 1
ATOM 1436 O O . GLU A 1 176 ? 4.355 -15.826 -0.833 1.00 98.19 176 GLU A O 1
ATOM 1441 N N . LEU A 1 177 ? 6.030 -14.318 -0.670 1.00 98.25 177 LEU A N 1
ATOM 1442 C CA . LEU A 1 177 ? 5.203 -13.132 -0.889 1.00 98.25 177 LEU A CA 1
ATOM 1443 C C . LEU A 1 177 ? 4.439 -13.240 -2.208 1.00 98.25 177 LEU A C 1
ATOM 1445 O O . LEU A 1 177 ? 3.227 -13.040 -2.224 1.00 98.25 177 LEU A O 1
ATOM 1449 N N . PHE A 1 178 ? 5.124 -13.599 -3.299 1.00 97.62 178 PHE A N 1
ATOM 1450 C CA . PHE A 1 178 ? 4.485 -13.756 -4.606 1.00 97.62 178 PHE A CA 1
ATOM 1451 C C . PHE A 1 178 ? 3.374 -14.813 -4.575 1.00 97.62 178 PHE A C 1
ATOM 1453 O O . PHE A 1 178 ? 2.261 -14.554 -5.033 1.00 97.62 178 PHE A O 1
ATOM 1460 N N . SER A 1 179 ? 3.654 -15.996 -4.017 1.00 97.62 179 SER A N 1
ATOM 1461 C CA . SER A 1 179 ? 2.665 -17.079 -3.940 1.00 97.62 179 SER A CA 1
ATOM 1462 C C . SER A 1 179 ? 1.453 -16.712 -3.073 1.00 97.62 179 SER A C 1
ATOM 1464 O O . SER A 1 179 ? 0.313 -16.992 -3.448 1.00 97.62 179 SER A O 1
ATOM 1466 N N . THR A 1 180 ? 1.688 -16.012 -1.961 1.00 98.19 180 THR A N 1
ATOM 1467 C CA . THR A 1 180 ? 0.647 -15.549 -1.040 1.00 98.19 180 THR A CA 1
ATOM 1468 C C . THR A 1 180 ? -0.210 -14.466 -1.679 1.00 98.19 180 THR A C 1
ATOM 1470 O O . THR A 1 180 ? -1.432 -14.595 -1.692 1.00 98.19 180 THR A O 1
ATOM 1473 N N . ALA A 1 181 ? 0.408 -13.454 -2.288 1.00 97.25 181 ALA A N 1
ATOM 1474 C CA . ALA A 1 181 ? -0.305 -12.389 -2.981 1.00 97.25 181 ALA A CA 1
ATOM 1475 C C . ALA A 1 181 ? -1.104 -12.922 -4.176 1.00 97.25 181 ALA A C 1
ATOM 1477 O O . ALA A 1 181 ? -2.246 -12.523 -4.383 1.00 97.25 181 ALA A O 1
ATOM 1478 N N . LYS A 1 182 ? -0.567 -13.896 -4.918 1.00 96.69 182 LYS A N 1
ATOM 1479 C CA . LYS A 1 182 ? -1.308 -14.573 -5.988 1.00 96.69 182 LYS A CA 1
ATOM 1480 C C . LYS A 1 182 ? -2.576 -15.263 -5.488 1.00 96.69 182 LYS A C 1
ATOM 1482 O O . LYS A 1 182 ? -3.596 -15.206 -6.167 1.00 96.69 182 LYS A O 1
ATOM 1487 N N . ARG A 1 183 ? -2.516 -15.893 -4.313 1.00 97.81 183 ARG A N 1
ATOM 1488 C CA . ARG A 1 183 ? -3.662 -16.564 -3.689 1.00 97.81 183 ARG A CA 1
ATOM 1489 C C . ARG A 1 183 ? -4.677 -15.575 -3.110 1.00 97.81 183 ARG A C 1
ATOM 1491 O O . ARG A 1 183 ? -5.860 -15.736 -3.372 1.00 97.81 183 ARG A O 1
ATOM 1498 N N . LEU A 1 184 ? -4.224 -14.605 -2.315 1.00 97.38 184 LEU A N 1
ATOM 1499 C CA . LEU A 1 184 ? -5.096 -13.694 -1.560 1.00 97.38 184 LEU A CA 1
ATOM 1500 C C . LEU A 1 184 ? -5.662 -12.569 -2.435 1.00 97.38 184 LEU A C 1
ATOM 1502 O O . LEU A 1 184 ? -6.827 -12.220 -2.313 1.00 97.38 184 LEU A O 1
ATOM 1506 N N . LEU A 1 185 ? -4.854 -12.035 -3.356 1.00 96.56 185 LEU A N 1
ATOM 1507 C CA . LEU A 1 185 ? -5.209 -10.889 -4.203 1.00 96.56 185 LEU A CA 1
ATOM 1508 C C . LEU A 1 185 ? -5.561 -11.286 -5.643 1.00 96.56 185 LEU A C 1
ATOM 1510 O O . LEU A 1 185 ? -5.707 -10.415 -6.500 1.00 96.56 185 LEU A O 1
ATOM 1514 N N . PHE A 1 186 ? -5.637 -12.589 -5.934 1.00 95.19 186 PHE A N 1
ATOM 1515 C CA . PHE A 1 186 ? -5.934 -13.131 -7.264 1.00 95.19 186 PHE A CA 1
ATOM 1516 C C . PHE A 1 186 ? -5.037 -12.568 -8.381 1.00 95.19 186 PHE A C 1
ATOM 1518 O O . PHE A 1 186 ? -5.495 -12.312 -9.496 1.00 95.19 186 PHE A O 1
ATOM 1525 N N . TRP A 1 187 ? -3.745 -12.349 -8.105 1.00 93.38 187 TRP A N 1
ATOM 1526 C CA . TRP A 1 187 ? -2.835 -11.802 -9.114 1.00 93.38 187 TRP A CA 1
ATOM 1527 C C . TRP A 1 187 ? -2.693 -12.729 -10.329 1.00 93.38 187 TRP A C 1
ATOM 1529 O O . TRP A 1 187 ? -2.150 -13.832 -10.235 1.00 93.38 187 TRP A O 1
ATOM 1539 N N . ASP A 1 188 ? -3.041 -12.211 -11.509 1.00 93.19 188 ASP A N 1
ATOM 1540 C CA . ASP A 1 188 ? -2.779 -12.858 -12.806 1.00 93.19 188 ASP A CA 1
ATOM 1541 C C . ASP A 1 188 ? -1.314 -12.697 -13.274 1.00 93.19 188 ASP A C 1
ATOM 1543 O O . ASP A 1 188 ? -0.917 -13.029 -14.392 1.00 93.19 188 ASP A O 1
ATOM 1547 N N . ARG A 1 189 ? -0.439 -12.188 -12.399 1.00 92.19 189 ARG A N 1
ATOM 1548 C CA . ARG A 1 189 ? 0.988 -12.067 -12.693 1.00 92.19 189 ARG A CA 1
ATOM 1549 C C . ARG A 1 189 ? 1.610 -13.465 -12.821 1.00 92.19 189 ARG A C 1
ATOM 1551 O O . ARG A 1 189 ? 1.325 -14.396 -12.052 1.00 92.19 189 ARG A O 1
ATOM 1558 N N . LYS A 1 190 ? 2.491 -13.624 -13.811 1.00 93.69 190 LYS A N 1
ATOM 1559 C CA . LYS A 1 190 ? 3.352 -14.808 -13.934 1.00 93.69 190 LYS A CA 1
ATOM 1560 C C . LYS A 1 190 ? 4.443 -14.753 -12.869 1.00 93.69 190 LYS A C 1
ATOM 1562 O O . LYS A 1 190 ? 4.867 -13.668 -12.487 1.00 93.69 190 LYS A O 1
ATOM 1567 N N . ALA A 1 191 ? 4.882 -15.920 -12.397 1.00 93.56 191 ALA A N 1
ATOM 1568 C CA . ALA A 1 191 ? 6.027 -15.979 -11.496 1.00 93.56 191 ALA A CA 1
ATOM 1569 C C . ALA A 1 191 ? 7.239 -15.312 -12.171 1.00 93.56 191 ALA A C 1
ATOM 1571 O O . ALA A 1 191 ? 7.449 -15.564 -13.366 1.00 93.56 191 ALA A O 1
ATOM 1572 N N . PRO A 1 192 ? 7.999 -14.466 -11.453 1.00 93.94 192 PRO A N 1
ATOM 1573 C CA . PRO A 1 192 ? 9.205 -13.870 -12.004 1.00 93.94 192 PRO A CA 1
ATOM 1574 C C . PRO A 1 192 ? 10.168 -14.972 -12.461 1.00 93.94 192 PRO A C 1
ATOM 1576 O O . PRO A 1 192 ? 10.463 -15.902 -11.713 1.00 93.94 192 PRO A O 1
ATOM 1579 N N . ASP A 1 193 ? 10.630 -14.880 -13.706 1.00 94.88 193 ASP A N 1
ATOM 1580 C CA . ASP A 1 193 ? 11.582 -15.822 -14.293 1.00 94.88 193 ASP A CA 1
ATOM 1581 C C . ASP A 1 193 ? 12.998 -15.240 -14.137 1.00 94.88 193 ASP A C 1
ATOM 1583 O O . ASP A 1 193 ? 13.295 -14.236 -14.792 1.00 94.88 193 ASP A O 1
ATOM 1587 N N . PRO A 1 194 ? 13.885 -15.837 -13.312 1.00 94.75 194 PRO A N 1
ATOM 1588 C CA . PRO A 1 194 ? 15.234 -15.318 -13.082 1.00 94.75 194 PRO A CA 1
ATOM 1589 C C . PRO A 1 194 ? 16.025 -15.108 -14.375 1.00 94.75 194 PRO A C 1
ATOM 1591 O O . PRO A 1 194 ? 16.838 -14.188 -14.469 1.00 94.75 194 PRO A O 1
ATOM 1594 N N . ALA A 1 195 ? 15.779 -15.939 -15.395 1.00 96.44 195 ALA A N 1
ATOM 1595 C CA . ALA A 1 195 ? 16.467 -15.826 -16.672 1.00 96.44 195 ALA A CA 1
ATOM 1596 C C . ALA A 1 195 ? 16.059 -14.561 -17.437 1.00 96.44 195 ALA A C 1
ATOM 1598 O O . ALA A 1 195 ? 16.862 -14.054 -18.212 1.00 96.44 195 ALA A O 1
ATOM 1599 N N . LYS A 1 196 ? 14.854 -14.030 -17.196 1.00 96.19 196 LYS A N 1
ATOM 1600 C CA . LYS A 1 196 ? 14.274 -12.877 -17.906 1.00 96.19 196 LYS A CA 1
ATOM 1601 C C . LYS A 1 196 ? 14.375 -11.560 -17.149 1.00 96.19 196 LYS A C 1
ATOM 1603 O O . LYS A 1 196 ? 13.981 -10.528 -17.685 1.00 96.19 196 LYS A O 1
ATOM 1608 N N . ILE A 1 197 ? 14.878 -11.586 -15.920 1.00 95.88 197 ILE A N 1
ATOM 1609 C CA . ILE A 1 197 ? 15.042 -10.383 -15.110 1.00 95.88 197 ILE A CA 1
ATOM 1610 C C . ILE A 1 197 ? 16.414 -9.774 -15.412 1.00 95.88 197 ILE A C 1
ATOM 1612 O O . ILE A 1 197 ? 17.431 -10.437 -15.175 1.00 95.88 197 ILE A O 1
ATOM 1616 N N . PRO A 1 198 ? 16.477 -8.547 -15.954 1.00 96.75 198 PRO A N 1
ATOM 1617 C CA . PRO A 1 198 ? 17.743 -7.865 -16.184 1.00 96.75 198 PRO A CA 1
ATOM 1618 C C . PRO A 1 198 ? 18.403 -7.379 -14.888 1.00 96.75 198 PRO A C 1
ATOM 1620 O O . PRO A 1 198 ? 17.775 -7.230 -13.834 1.00 96.75 198 PRO A O 1
ATOM 1623 N N . ASN A 1 199 ? 19.698 -7.088 -14.988 1.00 96.19 199 ASN A N 1
ATOM 1624 C CA . ASN A 1 199 ? 20.424 -6.336 -13.973 1.00 96.19 199 ASN A CA 1
ATOM 1625 C C . ASN A 1 199 ? 20.033 -4.842 -13.958 1.00 96.19 199 ASN A C 1
ATOM 1627 O O . ASN A 1 199 ? 19.531 -4.295 -14.939 1.00 96.19 199 ASN A O 1
ATOM 1631 N N . GLU A 1 200 ? 20.294 -4.170 -12.833 1.00 95.69 200 GLU A N 1
ATOM 1632 C CA . GLU A 1 200 ? 19.949 -2.755 -12.621 1.00 95.69 200 GLU A CA 1
ATOM 1633 C C . GLU A 1 200 ? 20.524 -1.790 -13.675 1.00 95.69 200 GLU A C 1
ATOM 1635 O O . GLU A 1 200 ? 19.770 -0.940 -14.158 1.00 95.69 200 GLU A O 1
ATOM 1640 N N . PRO A 1 201 ? 21.811 -1.894 -14.082 1.00 96.94 201 PRO A N 1
ATOM 1641 C CA . PRO A 1 201 ? 22.341 -1.059 -15.158 1.00 96.94 201 PRO A CA 1
ATOM 1642 C C . PRO A 1 201 ? 21.546 -1.172 -16.461 1.00 96.94 201 PRO A C 1
ATOM 1644 O O . PRO A 1 201 ? 21.240 -0.153 -17.079 1.00 96.94 201 PRO A O 1
ATOM 1647 N N . PHE A 1 202 ? 21.168 -2.388 -16.867 1.00 97.50 202 PHE A N 1
ATOM 1648 C CA . PHE A 1 202 ? 20.382 -2.595 -18.081 1.00 97.50 202 PHE A CA 1
ATOM 1649 C C . PHE A 1 202 ? 18.986 -1.990 -17.970 1.00 97.50 202 PHE A C 1
ATOM 1651 O O . PHE A 1 202 ? 18.548 -1.343 -18.913 1.00 97.50 202 PHE A O 1
ATOM 1658 N N . GLU A 1 203 ? 18.298 -2.140 -16.835 1.00 96.00 203 GLU A N 1
ATOM 1659 C CA . GLU A 1 203 ? 16.979 -1.522 -16.630 1.00 96.00 203 GLU A CA 1
ATOM 1660 C C . GLU A 1 203 ? 17.015 -0.011 -16.772 1.00 96.00 203 GLU A C 1
ATOM 1662 O O . GLU A 1 203 ? 16.176 0.579 -17.457 1.00 96.00 203 GLU A O 1
ATOM 1667 N N . ARG A 1 204 ? 18.007 0.614 -16.138 1.00 95.12 204 ARG A N 1
ATOM 1668 C CA . ARG A 1 204 ? 18.177 2.059 -16.188 1.00 95.12 204 ARG A CA 1
ATOM 1669 C C . ARG A 1 204 ? 18.450 2.516 -17.613 1.00 95.12 204 ARG A C 1
ATOM 1671 O O . ARG A 1 204 ? 17.724 3.349 -18.144 1.00 95.12 204 ARG A O 1
ATOM 1678 N N . THR A 1 205 ? 19.441 1.916 -18.269 1.00 96.69 205 THR A N 1
ATOM 1679 C CA . THR A 1 205 ? 19.776 2.242 -19.658 1.00 96.69 205 THR A CA 1
ATOM 1680 C C . THR A 1 205 ? 18.619 1.962 -20.612 1.00 96.69 205 THR A C 1
ATOM 1682 O O . THR A 1 205 ? 18.408 2.731 -21.550 1.00 96.69 205 THR A O 1
ATOM 1685 N N . TRP A 1 206 ? 17.835 0.908 -20.366 1.00 96.56 206 TRP A N 1
ATOM 1686 C CA . TRP A 1 206 ? 16.642 0.617 -21.145 1.00 96.56 206 TRP A CA 1
ATOM 1687 C C . TRP A 1 206 ? 15.656 1.783 -21.090 1.00 96.56 206 TRP A C 1
ATOM 1689 O O . TRP A 1 206 ? 15.259 2.293 -22.135 1.00 96.56 206 TRP A O 1
ATOM 1699 N N . ASN A 1 207 ? 15.266 2.202 -19.886 1.00 95.06 207 ASN A N 1
ATOM 1700 C CA . ASN A 1 207 ? 14.200 3.185 -19.706 1.00 95.06 207 ASN A CA 1
ATOM 1701 C C . ASN A 1 207 ? 14.655 4.628 -19.968 1.00 95.06 207 ASN A C 1
ATOM 1703 O O . ASN A 1 207 ? 13.880 5.421 -20.494 1.00 95.06 207 ASN A O 1
ATOM 1707 N N . GLU A 1 208 ? 15.899 4.978 -19.637 1.00 94.31 208 GLU A N 1
ATOM 1708 C CA . GLU A 1 208 ? 16.399 6.354 -19.761 1.00 94.31 208 GLU A CA 1
ATOM 1709 C C . GLU A 1 208 ? 16.954 6.662 -21.155 1.00 94.31 208 GLU A C 1
ATOM 1711 O O . GLU A 1 208 ? 16.826 7.788 -21.635 1.00 94.31 208 GLU A O 1
ATOM 1716 N N . VAL A 1 209 ? 17.551 5.674 -21.830 1.00 95.81 209 VAL A N 1
ATOM 1717 C CA . VAL A 1 209 ? 18.264 5.892 -23.098 1.00 95.81 209 VAL A CA 1
ATOM 1718 C C . VAL A 1 209 ? 17.614 5.109 -24.227 1.00 95.81 209 VAL A C 1
ATOM 1720 O O . VAL A 1 209 ? 17.104 5.693 -25.181 1.00 95.81 209 VAL A O 1
ATOM 1723 N N . TYR A 1 210 ? 17.615 3.781 -24.129 1.00 95.56 210 TYR A N 1
ATOM 1724 C CA . TYR A 1 210 ? 17.281 2.911 -25.251 1.00 95.56 210 TYR A CA 1
ATOM 1725 C C . TYR A 1 210 ? 15.828 3.062 -25.709 1.00 95.56 210 TYR A C 1
ATOM 1727 O O . TYR A 1 210 ? 15.558 3.132 -26.911 1.00 95.56 210 TYR A O 1
ATOM 1735 N N . ASP A 1 211 ? 14.876 3.141 -24.773 1.00 94.75 211 ASP A N 1
ATOM 1736 C CA . ASP A 1 211 ? 13.468 3.281 -25.131 1.00 94.75 211 ASP A CA 1
ATOM 1737 C C . ASP A 1 211 ? 13.138 4.667 -25.708 1.00 94.75 211 ASP A C 1
ATOM 1739 O O . ASP A 1 211 ? 12.197 4.795 -26.496 1.00 94.75 211 ASP A O 1
ATOM 1743 N N . ASN A 1 212 ? 13.965 5.671 -25.409 1.00 93.81 212 ASN A N 1
ATOM 1744 C CA . ASN A 1 212 ? 13.843 7.034 -25.923 1.00 93.81 212 ASN A CA 1
ATOM 1745 C C . ASN A 1 212 ? 14.461 7.225 -27.315 1.00 93.81 212 ASN A C 1
ATOM 1747 O O . ASN A 1 212 ? 14.215 8.250 -27.946 1.00 93.81 212 ASN A O 1
ATOM 1751 N N . LEU A 1 213 ? 15.185 6.231 -27.848 1.00 95.00 213 LEU A N 1
ATOM 1752 C CA . LEU A 1 213 ? 15.619 6.213 -29.249 1.00 95.00 213 LEU A CA 1
ATOM 1753 C C . LEU A 1 213 ? 14.397 6.021 -30.162 1.00 95.00 213 LEU A C 1
ATOM 1755 O O . LEU A 1 213 ? 13.971 4.893 -30.457 1.00 95.00 213 LEU A O 1
ATOM 1759 N N . ARG A 1 214 ? 13.789 7.149 -30.538 1.00 94.94 214 ARG A N 1
ATOM 1760 C CA . ARG A 1 214 ? 12.531 7.255 -31.279 1.00 94.94 214 ARG A CA 1
ATOM 1761 C C . ARG A 1 214 ? 12.649 8.272 -32.410 1.00 94.94 214 ARG A C 1
ATOM 1763 O O . ARG A 1 214 ? 13.380 9.252 -32.313 1.00 94.94 214 ARG A O 1
ATOM 1770 N N . LEU A 1 215 ? 11.893 8.029 -33.471 1.00 94.81 215 LEU A N 1
ATOM 1771 C CA . LEU A 1 215 ? 11.704 8.956 -34.581 1.00 94.81 215 LEU A CA 1
ATOM 1772 C C . LEU A 1 215 ? 10.821 10.144 -34.143 1.00 94.81 215 LEU A C 1
ATOM 1774 O O . LEU A 1 215 ? 10.114 10.032 -33.137 1.00 94.81 215 LEU A O 1
ATOM 1778 N N . PRO A 1 216 ? 10.768 11.251 -34.914 1.00 95.88 216 PRO A N 1
ATOM 1779 C CA . PRO A 1 216 ? 9.896 12.394 -34.610 1.00 95.88 216 PRO A CA 1
ATOM 1780 C C . PRO A 1 216 ? 8.403 12.048 -34.495 1.00 95.88 216 PRO A C 1
ATOM 1782 O O . PRO A 1 216 ? 7.647 12.769 -33.854 1.00 95.88 216 PRO A O 1
ATOM 1785 N N . ASP A 1 217 ? 7.976 10.935 -35.097 1.00 95.19 217 ASP A N 1
ATOM 1786 C CA . ASP A 1 217 ? 6.608 10.415 -35.010 1.00 95.19 217 ASP A CA 1
ATOM 1787 C C . ASP A 1 217 ? 6.351 9.527 -33.771 1.00 95.19 217 ASP A C 1
ATOM 1789 O O . ASP A 1 217 ? 5.278 8.940 -33.633 1.00 95.19 217 ASP A O 1
ATOM 1793 N N . GLY A 1 218 ? 7.336 9.394 -32.874 1.00 94.19 218 GLY A N 1
ATOM 1794 C CA . GLY A 1 218 ? 7.261 8.617 -31.635 1.00 94.19 218 GLY A CA 1
ATOM 1795 C C . GLY A 1 218 ? 7.490 7.109 -31.794 1.00 94.19 218 GLY A C 1
ATOM 1796 O O . GLY A 1 218 ? 7.599 6.390 -30.787 1.00 94.19 218 GLY A O 1
ATOM 1797 N N . ARG A 1 219 ? 7.599 6.585 -33.023 1.00 95.75 219 ARG A N 1
ATOM 1798 C CA . ARG A 1 219 ? 7.946 5.173 -33.242 1.00 95.75 219 ARG A CA 1
ATOM 1799 C C . ARG A 1 219 ? 9.394 4.916 -32.840 1.00 95.75 219 ARG A C 1
ATOM 1801 O O . ARG A 1 219 ? 10.238 5.799 -32.911 1.00 95.75 219 ARG A O 1
ATOM 1808 N N . ALA A 1 220 ? 9.687 3.686 -32.424 1.00 95.00 220 ALA A N 1
ATOM 1809 C CA . ALA A 1 220 ? 11.055 3.277 -32.120 1.00 95.00 220 ALA A CA 1
ATOM 1810 C C . ALA A 1 220 ? 11.951 3.434 -33.359 1.00 95.00 220 ALA A C 1
ATOM 1812 O O . ALA A 1 220 ? 11.635 2.883 -34.418 1.00 95.00 220 ALA A O 1
ATOM 1813 N N . ASP A 1 221 ? 13.072 4.139 -33.209 1.00 96.62 221 ASP A N 1
ATOM 1814 C CA . ASP A 1 221 ? 14.091 4.230 -34.250 1.00 96.62 221 ASP A CA 1
ATOM 1815 C C . ASP A 1 221 ? 14.907 2.935 -34.234 1.00 96.62 221 ASP A C 1
ATOM 1817 O O . ASP A 1 221 ? 15.764 2.712 -33.375 1.00 96.62 221 ASP A O 1
ATOM 1821 N N . ARG A 1 222 ? 14.566 2.021 -35.147 1.00 95.12 222 ARG A N 1
ATOM 1822 C CA . ARG A 1 222 ? 15.174 0.688 -35.202 1.00 95.12 222 ARG A CA 1
ATOM 1823 C C . ARG A 1 222 ? 16.659 0.749 -35.538 1.00 95.12 222 ARG A C 1
ATOM 1825 O O . ARG A 1 222 ? 17.401 -0.064 -34.993 1.00 95.12 222 ARG A O 1
ATOM 1832 N N . ASP A 1 223 ? 17.067 1.685 -36.390 1.00 92.50 223 ASP A N 1
ATOM 1833 C CA . ASP A 1 223 ? 18.456 1.814 -36.824 1.00 92.50 223 ASP A CA 1
ATOM 1834 C C . ASP A 1 223 ? 19.297 2.388 -35.680 1.00 92.50 223 ASP A C 1
ATOM 1836 O O . ASP A 1 223 ? 20.289 1.774 -35.294 1.00 92.50 223 ASP A O 1
ATOM 1840 N N . ALA A 1 224 ? 18.836 3.462 -35.027 1.00 94.44 224 ALA A N 1
ATOM 1841 C CA . ALA A 1 224 ? 19.522 4.022 -33.860 1.00 94.44 224 ALA A CA 1
ATOM 1842 C C . ALA A 1 224 ? 19.618 3.016 -32.699 1.00 94.44 224 ALA A C 1
ATOM 1844 O O . ALA A 1 224 ? 20.657 2.896 -32.051 1.00 94.44 224 ALA A O 1
ATOM 1845 N N . ARG A 1 225 ? 18.554 2.244 -32.442 1.00 95.62 225 ARG A N 1
ATOM 1846 C CA . ARG A 1 225 ? 18.558 1.170 -31.434 1.00 95.62 225 ARG A CA 1
ATOM 1847 C C . ARG A 1 225 ? 19.496 0.018 -31.805 1.00 95.62 225 ARG A C 1
ATOM 1849 O O . ARG A 1 225 ? 20.085 -0.596 -30.915 1.00 95.62 225 ARG A O 1
ATOM 1856 N N . TYR A 1 226 ? 19.609 -0.320 -33.087 1.00 93.12 226 TYR A N 1
ATOM 1857 C CA . TYR A 1 226 ? 20.552 -1.334 -33.555 1.00 93.12 226 TYR A CA 1
ATOM 1858 C C . TYR A 1 226 ? 21.996 -0.852 -33.368 1.00 93.12 226 TYR A C 1
ATOM 1860 O O . TYR A 1 226 ? 22.781 -1.541 -32.717 1.00 93.12 226 TYR A O 1
ATOM 1868 N N . ASP A 1 227 ? 22.307 0.364 -33.819 1.00 92.38 227 ASP A N 1
ATOM 1869 C CA . ASP A 1 227 ? 23.626 0.986 -33.669 1.00 92.38 227 ASP A CA 1
ATOM 1870 C C . ASP A 1 227 ? 24.022 1.125 -32.190 1.00 92.38 227 ASP A C 1
ATOM 1872 O O . ASP A 1 227 ? 25.124 0.732 -31.805 1.00 92.38 227 ASP A O 1
ATOM 1876 N N . TYR A 1 228 ? 23.096 1.564 -31.326 1.00 94.88 228 TYR A N 1
ATOM 1877 C CA . TYR A 1 228 ? 23.326 1.659 -29.882 1.00 94.88 228 TYR A CA 1
ATOM 1878 C C . TYR A 1 228 ? 23.759 0.323 -29.272 1.00 94.88 228 TYR A C 1
ATOM 1880 O O . TYR A 1 228 ? 24.694 0.283 -28.472 1.00 94.88 228 TYR A O 1
ATOM 1888 N N . ARG A 1 229 ? 23.101 -0.783 -29.647 1.00 95.25 229 ARG A N 1
ATOM 1889 C CA . ARG A 1 229 ? 23.471 -2.131 -29.185 1.00 95.25 229 ARG A CA 1
ATOM 1890 C C . ARG A 1 229 ? 24.858 -2.537 -29.678 1.00 95.25 229 ARG A C 1
ATOM 1892 O O . ARG A 1 229 ? 25.610 -3.142 -28.920 1.00 95.25 229 ARG A O 1
ATOM 1899 N N . GLY A 1 230 ? 25.206 -2.194 -30.918 1.00 92.31 230 GLY A N 1
ATOM 1900 C CA . GLY A 1 230 ? 26.541 -2.428 -31.470 1.00 92.31 230 GLY A CA 1
ATOM 1901 C C . GLY A 1 230 ? 27.643 -1.685 -30.708 1.00 92.31 230 GLY A C 1
ATOM 1902 O O . GLY A 1 230 ? 28.705 -2.257 -30.458 1.00 92.31 230 GLY A O 1
ATOM 1903 N N . ASP A 1 231 ? 27.372 -0.445 -30.294 1.00 93.88 231 ASP A N 1
ATOM 1904 C CA . ASP A 1 231 ? 28.311 0.390 -29.538 1.00 93.88 231 ASP A CA 1
ATOM 1905 C C . ASP A 1 231 ? 28.348 0.058 -28.029 1.00 93.88 231 ASP A C 1
ATOM 1907 O O . ASP A 1 231 ? 29.358 0.304 -27.368 1.00 93.88 231 ASP A O 1
ATOM 1911 N N . ASN A 1 232 ? 27.291 -0.552 -27.476 1.00 96.00 232 ASN A N 1
ATOM 1912 C CA . ASN A 1 232 ? 27.162 -0.897 -26.054 1.00 96.00 232 ASN A CA 1
ATOM 1913 C C . ASN A 1 232 ? 27.087 -2.417 -25.847 1.00 96.00 232 ASN A C 1
ATOM 1915 O O . ASN A 1 232 ? 26.033 -2.977 -25.541 1.00 96.00 232 ASN A O 1
ATOM 1919 N N . ILE A 1 233 ? 28.238 -3.088 -25.969 1.00 94.88 233 ILE A N 1
ATOM 1920 C CA . ILE A 1 233 ? 28.351 -4.559 -25.919 1.00 94.88 233 ILE A CA 1
ATOM 1921 C C . ILE A 1 233 ? 27.702 -5.160 -24.664 1.00 94.88 233 ILE A C 1
ATOM 1923 O O . ILE A 1 233 ? 26.989 -6.155 -24.764 1.00 94.88 233 ILE A O 1
ATOM 1927 N N . TRP A 1 234 ? 27.935 -4.567 -23.491 1.00 96.62 234 TRP A N 1
ATOM 1928 C CA . TRP A 1 234 ? 27.388 -5.067 -22.225 1.00 96.62 234 TRP A CA 1
ATOM 1929 C C . TRP A 1 234 ? 25.848 -5.066 -22.226 1.00 96.62 234 TRP A C 1
ATOM 1931 O O . TRP A 1 234 ? 25.225 -5.995 -21.715 1.00 96.62 234 TRP A O 1
ATOM 1941 N N . PHE A 1 235 ? 25.236 -4.053 -22.847 1.00 97.50 235 PHE A N 1
ATOM 1942 C CA . PHE A 1 235 ? 23.789 -3.902 -22.941 1.00 97.50 235 PHE A CA 1
ATOM 1943 C C . PHE A 1 235 ? 23.209 -4.919 -23.927 1.00 97.50 235 PHE A C 1
ATOM 1945 O O . PHE A 1 235 ? 22.231 -5.594 -23.618 1.00 97.50 235 PHE A O 1
ATOM 1952 N N . ASP A 1 236 ? 23.846 -5.101 -25.091 1.00 97.31 236 ASP A N 1
ATOM 1953 C CA . ASP A 1 236 ? 23.443 -6.136 -26.050 1.00 97.31 236 ASP A CA 1
ATOM 1954 C C . ASP A 1 236 ? 23.527 -7.547 -25.453 1.00 97.31 236 ASP A C 1
ATOM 1956 O O . ASP A 1 236 ? 22.597 -8.339 -25.624 1.00 97.31 236 ASP A O 1
ATOM 1960 N N . GLN A 1 237 ? 24.611 -7.844 -24.729 1.00 97.00 237 GLN A N 1
ATOM 1961 C CA . GLN A 1 237 ? 24.816 -9.130 -24.062 1.00 97.00 237 GLN A CA 1
ATOM 1962 C C . GLN A 1 237 ? 23.724 -9.412 -23.033 1.00 97.00 237 GLN A C 1
ATOM 1964 O O . GLN A 1 237 ? 23.147 -10.497 -23.049 1.00 97.00 237 GLN A O 1
ATOM 1969 N N . GLU A 1 238 ? 23.406 -8.440 -22.179 1.00 97.81 238 GLU A N 1
ATOM 1970 C CA . GLU A 1 238 ? 22.365 -8.600 -21.165 1.00 97.81 238 GLU A CA 1
ATOM 1971 C C . GLU A 1 238 ? 20.977 -8.759 -21.794 1.00 97.81 238 GLU A C 1
ATOM 1973 O O . GLU A 1 238 ? 20.241 -9.680 -21.440 1.00 97.81 238 GLU A O 1
ATOM 1978 N N . GLY A 1 239 ? 20.638 -7.942 -22.795 1.00 97.56 239 GLY A N 1
ATOM 1979 C CA . GLY A 1 239 ? 19.372 -8.083 -23.513 1.00 97.56 239 GLY A CA 1
ATOM 1980 C C . GLY A 1 239 ? 19.253 -9.421 -24.247 1.00 97.56 239 GLY A C 1
ATOM 1981 O O . GLY A 1 239 ? 18.183 -10.028 -24.283 1.00 97.56 239 GLY A O 1
ATOM 1982 N N . SER A 1 240 ? 20.365 -9.946 -24.770 1.00 97.44 240 SER A N 1
ATOM 1983 C CA . SER A 1 240 ? 20.382 -11.285 -25.352 1.00 97.44 240 SER A CA 1
ATOM 1984 C C . SER A 1 240 ? 20.252 -12.378 -24.296 1.00 97.44 240 SER A C 1
ATOM 1986 O O . SER A 1 240 ? 19.595 -13.384 -24.562 1.00 97.44 240 SER A O 1
ATOM 1988 N N . ARG A 1 241 ? 20.860 -12.201 -23.117 1.00 97.50 241 ARG A N 1
ATOM 1989 C CA . ARG A 1 241 ? 20.772 -13.143 -21.993 1.00 97.50 241 ARG A CA 1
ATOM 1990 C C . ARG A 1 241 ? 19.327 -13.306 -21.529 1.00 97.50 241 ARG A C 1
ATOM 1992 O O . ARG A 1 241 ? 18.888 -14.435 -21.342 1.00 97.50 241 ARG A O 1
ATOM 1999 N N . ILE A 1 242 ? 18.594 -12.198 -21.396 1.00 97.25 242 ILE A N 1
ATOM 2000 C CA . ILE A 1 242 ? 17.180 -12.209 -20.984 1.00 97.25 242 ILE A CA 1
ATOM 2001 C C . ILE A 1 242 ? 16.211 -12.583 -22.114 1.00 97.25 242 ILE A C 1
ATOM 2003 O O . ILE A 1 242 ? 15.001 -12.645 -21.900 1.00 97.25 242 ILE A O 1
ATOM 2007 N N . GLY A 1 243 ? 16.727 -12.843 -23.320 1.00 96.31 243 GLY A N 1
ATOM 2008 C CA . GLY A 1 243 ? 15.934 -13.262 -24.474 1.00 96.31 243 GLY A CA 1
ATOM 2009 C C . GLY A 1 243 ? 15.143 -12.140 -25.150 1.00 96.31 243 GLY A C 1
ATOM 2010 O O . GLY A 1 243 ? 14.235 -12.430 -25.925 1.00 96.31 243 GLY A O 1
ATOM 2011 N N . GLU A 1 244 ? 15.480 -10.873 -24.896 1.00 96.06 244 GLU A N 1
ATOM 2012 C CA . GLU A 1 244 ? 14.854 -9.722 -25.556 1.00 96.06 244 GLU A CA 1
ATOM 2013 C C . GLU A 1 244 ? 15.186 -9.686 -27.056 1.00 96.06 244 GLU A C 1
ATOM 2015 O O . GLU A 1 244 ? 14.357 -9.319 -27.891 1.00 96.06 244 GLU A O 1
ATOM 2020 N N . TRP A 1 245 ? 16.405 -10.094 -27.417 1.00 96.12 245 TRP A N 1
ATOM 2021 C CA . TRP A 1 245 ? 16.865 -10.170 -28.800 1.00 96.12 245 TRP A CA 1
ATOM 2022 C C . TRP A 1 245 ? 17.926 -11.249 -29.002 1.00 96.12 245 TRP A C 1
ATOM 2024 O O . TRP A 1 245 ? 18.485 -11.805 -28.063 1.00 96.12 245 TRP A O 1
ATOM 2034 N N . LYS A 1 246 ? 18.242 -11.524 -30.270 1.00 95.44 246 LYS A N 1
ATOM 2035 C CA . LYS A 1 246 ? 19.429 -12.303 -30.640 1.00 95.44 246 LYS A CA 1
ATOM 2036 C C . LYS A 1 246 ? 20.694 -11.440 -30.513 1.00 95.44 246 LYS A C 1
ATOM 2038 O O . LYS A 1 246 ? 20.584 -10.229 -30.752 1.00 95.44 246 LYS A O 1
ATOM 2043 N N . PRO A 1 247 ? 21.868 -12.040 -30.222 1.00 93.44 247 PRO A N 1
ATOM 2044 C CA . PRO A 1 247 ? 23.137 -11.319 -30.164 1.00 93.44 247 PRO A CA 1
ATOM 2045 C C . PRO A 1 247 ? 23.380 -10.490 -31.424 1.00 93.44 247 PRO A C 1
ATOM 2047 O O . PRO A 1 247 ? 23.053 -10.922 -32.536 1.00 93.44 247 PRO A O 1
ATOM 2050 N N . HIS A 1 248 ? 23.963 -9.306 -31.264 1.00 90.44 248 HIS A N 1
ATOM 2051 C CA . HIS A 1 248 ? 24.251 -8.422 -32.384 1.00 90.44 248 HIS A CA 1
ATOM 2052 C C . HIS A 1 248 ? 25.239 -9.068 -33.378 1.00 90.44 248 HIS A C 1
ATOM 2054 O O . HIS A 1 248 ? 26.367 -9.420 -33.033 1.00 90.44 248 HIS A O 1
ATOM 2060 N N . VAL A 1 249 ? 24.817 -9.226 -34.641 1.00 81.69 249 VAL A N 1
ATOM 2061 C CA . VAL A 1 249 ? 25.552 -10.006 -35.663 1.00 81.69 249 VAL A CA 1
ATOM 2062 C C . VAL A 1 249 ? 26.661 -9.193 -36.358 1.00 81.69 249 VAL A C 1
ATOM 2064 O O . VAL A 1 249 ? 27.600 -9.770 -36.902 1.00 81.69 249 VAL A O 1
ATOM 2067 N N . ARG A 1 250 ? 26.610 -7.851 -36.338 1.00 60.94 250 ARG A N 1
ATOM 2068 C CA . ARG A 1 250 ? 27.607 -6.993 -37.009 1.00 60.94 250 ARG A CA 1
ATOM 2069 C C . ARG A 1 250 ? 28.628 -6.430 -36.017 1.00 60.94 250 ARG A C 1
ATOM 2071 O O . ARG A 1 250 ? 28.299 -5.566 -35.217 1.00 60.94 250 ARG A O 1
ATOM 2078 N N . ARG A 1 251 ? 29.881 -6.892 -36.106 1.00 53.19 251 ARG A N 1
ATOM 2079 C CA . ARG A 1 251 ? 31.063 -6.322 -35.417 1.00 53.19 251 ARG A CA 1
ATOM 2080 C C . ARG A 1 251 ? 31.956 -5.503 -36.363 1.00 53.19 251 ARG A C 1
ATOM 2082 O O . ARG A 1 251 ? 33.165 -5.437 -36.165 1.00 53.19 251 ARG A O 1
ATOM 2089 N N . THR A 1 252 ? 31.408 -4.938 -37.439 1.00 44.72 252 THR A N 1
ATOM 2090 C CA . THR A 1 252 ? 32.203 -4.156 -38.402 1.00 44.72 252 THR A CA 1
ATOM 2091 C C . THR A 1 252 ? 32.002 -2.650 -38.185 1.00 44.72 252 THR A C 1
ATOM 2093 O O . THR A 1 252 ? 30.852 -2.214 -38.194 1.00 44.72 252 THR A O 1
ATOM 2096 N N . PRO A 1 253 ? 33.076 -1.845 -38.033 1.00 46.44 253 PRO A N 1
ATOM 2097 C CA . PRO A 1 253 ? 33.038 -0.408 -37.703 1.00 46.44 253 PRO A CA 1
ATOM 2098 C C . PRO A 1 253 ? 32.436 0.552 -38.752 1.00 46.44 253 PRO A C 1
ATOM 2100 O O . PRO A 1 253 ? 32.919 1.674 -38.892 1.00 46.44 253 PRO A O 1
ATOM 2103 N N . THR A 1 254 ? 31.423 0.172 -39.526 1.00 49.31 254 THR A N 1
ATOM 2104 C CA . THR A 1 254 ? 30.954 0.983 -40.667 1.00 49.31 254 THR A CA 1
ATOM 2105 C C . THR A 1 254 ? 29.760 1.907 -40.384 1.00 49.31 254 THR A C 1
ATOM 2107 O O . THR A 1 254 ? 29.339 2.621 -41.287 1.00 49.31 254 THR A O 1
ATOM 2110 N N . GLY A 1 255 ? 29.267 2.002 -39.142 1.00 49.16 255 GLY A N 1
ATOM 2111 C CA . GLY A 1 255 ? 28.187 2.940 -38.765 1.00 49.16 255 GLY A CA 1
ATOM 2112 C C . GLY A 1 255 ? 28.644 4.327 -38.274 1.00 49.16 255 GLY A C 1
ATOM 2113 O O . GLY A 1 255 ? 27.891 5.298 -38.344 1.00 49.16 255 GLY A O 1
ATOM 2114 N N . LYS A 1 256 ? 29.908 4.474 -37.841 1.00 49.69 256 LYS A N 1
ATOM 2115 C CA . LYS A 1 256 ? 30.419 5.680 -37.145 1.00 49.69 256 LYS A CA 1
ATOM 2116 C C . LYS A 1 256 ? 30.410 6.985 -37.956 1.00 49.69 256 LYS A C 1
ATOM 2118 O O . LYS A 1 256 ? 30.668 8.045 -37.389 1.00 49.69 256 LYS A O 1
ATOM 2123 N N . ALA A 1 257 ? 30.143 6.943 -39.259 1.00 55.28 257 ALA A N 1
ATOM 2124 C CA . ALA A 1 257 ? 30.186 8.132 -40.105 1.00 55.28 257 ALA A CA 1
ATOM 2125 C C . ALA A 1 257 ? 28.935 9.027 -39.991 1.00 55.28 257 ALA A C 1
ATOM 2127 O O . ALA A 1 257 ? 29.044 10.218 -40.262 1.00 55.28 257 ALA A O 1
ATOM 2128 N N . ARG A 1 258 ? 27.768 8.506 -39.574 1.00 52.88 258 ARG A N 1
ATOM 2129 C CA . ARG A 1 258 ? 26.511 9.287 -39.603 1.00 52.88 258 ARG A CA 1
ATOM 2130 C C . ARG A 1 258 ? 26.190 10.080 -38.331 1.00 52.88 258 ARG A C 1
ATOM 2132 O O . ARG A 1 258 ? 25.510 11.090 -38.438 1.00 52.88 258 ARG A O 1
ATOM 2139 N N . PHE A 1 259 ? 26.718 9.700 -37.163 1.00 55.16 259 PHE A N 1
ATOM 2140 C CA . PHE A 1 259 ? 26.298 10.292 -35.876 1.00 55.16 259 PHE A CA 1
ATOM 2141 C C . PHE A 1 259 ? 27.381 11.056 -35.095 1.00 55.16 259 PHE A C 1
ATOM 2143 O O . PHE A 1 259 ? 27.099 11.577 -34.018 1.00 55.16 259 PHE A O 1
ATOM 2150 N N . ARG A 1 260 ? 28.602 11.219 -35.636 1.00 57.69 260 ARG A N 1
ATOM 2151 C CA . ARG A 1 260 ? 29.645 12.056 -34.993 1.00 57.69 260 ARG A CA 1
ATOM 2152 C C . ARG A 1 260 ? 29.186 13.498 -34.733 1.00 57.69 260 ARG A C 1
ATOM 2154 O O . ARG A 1 260 ? 29.624 14.092 -33.752 1.00 57.69 260 ARG A O 1
ATOM 2161 N N . GLY A 1 261 ? 28.311 14.037 -35.585 1.00 57.34 261 GLY A N 1
ATOM 2162 C CA . GLY A 1 261 ? 27.753 15.383 -35.427 1.00 57.34 261 GLY A CA 1
ATOM 2163 C C . GLY A 1 261 ? 26.864 15.524 -34.187 1.00 57.34 261 GLY A C 1
ATOM 2164 O O . GLY A 1 261 ? 27.079 16.431 -33.393 1.00 57.34 261 GLY A O 1
ATOM 2165 N N . LEU A 1 262 ? 25.949 14.576 -33.961 1.00 54.28 262 LEU A N 1
ATOM 2166 C CA . LEU A 1 262 ? 24.958 14.652 -32.878 1.00 54.28 262 LEU A CA 1
ATOM 2167 C C . LEU A 1 262 ? 25.572 14.470 -31.480 1.00 54.28 262 LEU A C 1
ATOM 2169 O O . LEU A 1 262 ? 25.186 15.155 -30.539 1.00 54.28 262 LEU A O 1
ATOM 2173 N N . ILE A 1 263 ? 26.573 13.591 -31.344 1.00 53.62 263 ILE A N 1
ATOM 2174 C CA . ILE A 1 263 ? 27.290 13.395 -30.068 1.00 53.62 263 ILE A CA 1
ATOM 2175 C C . ILE A 1 263 ? 28.110 14.643 -29.698 1.00 53.62 263 ILE A C 1
ATOM 2177 O O . ILE A 1 263 ? 28.299 14.934 -28.522 1.00 53.62 263 ILE A O 1
ATOM 2181 N N . SER A 1 264 ? 28.569 15.403 -30.695 1.00 54.53 264 SER A N 1
ATOM 2182 C CA . SER A 1 264 ? 29.350 16.627 -30.482 1.00 54.53 264 SER A CA 1
ATOM 2183 C C . SER A 1 264 ? 28.473 17.830 -30.106 1.00 54.53 264 SER A C 1
ATOM 2185 O O . SER A 1 264 ? 28.950 18.726 -29.416 1.00 54.53 264 SER A O 1
ATOM 2187 N N . GLU A 1 265 ? 27.204 17.852 -30.528 1.00 51.03 265 GLU A N 1
ATOM 2188 C CA . GLU A 1 265 ? 26.219 18.866 -30.116 1.00 51.03 265 GLU A CA 1
ATOM 2189 C C . GLU A 1 265 ? 25.666 18.624 -28.710 1.00 51.03 265 GLU A C 1
ATOM 2191 O O . GLU A 1 265 ? 25.470 19.584 -27.979 1.00 51.03 265 GLU A O 1
ATOM 2196 N N . LEU A 1 266 ? 25.476 17.368 -28.297 1.00 49.84 266 LEU A N 1
ATOM 2197 C CA . LEU A 1 266 ? 25.004 17.036 -26.943 1.00 49.84 266 LEU A CA 1
ATOM 2198 C C . LEU A 1 266 ? 26.095 17.139 -25.860 1.00 49.84 266 LEU A C 1
ATOM 2200 O O . LEU A 1 266 ? 25.787 17.075 -24.674 1.00 49.84 266 LEU A O 1
ATOM 2204 N N . ALA A 1 267 ? 27.364 17.267 -26.258 1.00 51.38 267 ALA A N 1
ATOM 2205 C CA . ALA A 1 267 ? 28.503 17.450 -25.356 1.00 51.38 267 ALA A CA 1
ATOM 2206 C C . ALA A 1 267 ? 28.891 18.931 -25.140 1.00 51.38 267 ALA A C 1
ATOM 2208 O O . ALA A 1 267 ? 29.900 19.199 -24.483 1.00 51.38 267 ALA A O 1
ATOM 2209 N N . ARG A 1 268 ? 28.130 19.879 -25.707 1.00 45.97 268 ARG A N 1
ATOM 2210 C CA . ARG A 1 268 ? 28.201 21.321 -25.419 1.00 45.97 268 ARG A CA 1
ATOM 2211 C C . ARG A 1 268 ? 27.031 21.740 -24.543 1.00 45.97 268 ARG A C 1
ATOM 2213 O O . ARG A 1 268 ? 27.262 22.638 -23.708 1.00 45.97 268 ARG A O 1
#

pLDDT: mean 91.25, std 12.25, range [44.72, 98.69]

Radius of gyration: 29.14 Å; chains: 1; bounding box: 62×43×79 Å